Protein AF-0000000068959470 (afdb_homodimer)

Secondary structure (DSSP, 8-state):
-HHHHHHHHHHH-SHHHHHHHHHHHHHTSTTTTSS-----SS---HHHHHHHHHHHHHHHHHHHHHHHHHHHHHHHHHHHHHHHH-GGGHHHHHHHHHHH--/-HHHHHHHHHHH-SHHHHHHHHHHHHHTSTTTTSS-----SS---HHHHHHHHHHHHHHHHHHHHHHHHHHHHHHHHHHHHHHHH-GGGHHHHHHHHHHH--

Nearest PDB structures (foldseek):
  6v40-assembly1_A  TM=9.731E-01  e=4.860E-08  Salmonella enterica subsp. enterica serovar Typhi
  6v3z-assembly1_B-2  TM=9.651E-01  e=1.808E-07  Salmonella enterica subsp. enterica serovar Enteritidis
  6v40-assembly1_A  TM=9.736E-01  e=4.361E-08  Salmonella enterica subsp. enterica serovar Typhi
  6v3z-assembly1_B-2  TM=9.655E-01  e=1.633E-07  Salmonella enterica subsp. enterica serovar Enteritidis

Solvent-accessible surface area (backbone atoms only — not comparable to full-atom values): 10912 Å² total; per-residue (Å²): 96,68,64,61,43,52,56,43,22,73,75,75,37,55,44,62,48,35,27,47,50,37,50,51,51,41,43,64,18,61,79,45,73,74,40,70,72,63,83,71,75,27,67,83,44,71,66,53,51,49,44,51,50,51,48,38,69,72,45,35,71,65,38,47,54,34,49,44,49,51,49,40,13,47,50,46,43,49,45,50,55,50,23,75,76,34,61,88,40,20,65,56,45,55,57,45,45,58,73,65,52,78,98,68,64,59,42,52,56,43,21,74,75,74,37,55,45,61,47,34,26,47,50,37,51,52,52,42,42,65,18,59,78,43,72,73,40,70,70,61,83,71,76,27,66,85,43,72,66,51,50,48,44,50,50,49,48,39,70,72,47,35,70,64,38,46,53,35,49,45,49,49,50,42,13,48,50,48,44,49,45,50,55,49,21,74,75,34,60,86,40,20,68,55,45,52,57,46,46,58,73,64,52,81

Structure (mmCIF, N/CA/C/O backbone):
data_AF-0000000068959470-model_v1
#
loop_
_entity.id
_entity.type
_entity.pdbx_description
1 polymer 'Peptidoglycan binding domain-containing protein'
#
loop_
_atom_site.group_PDB
_atom_site.id
_atom_site.type_symbol
_atom_site.label_atom_id
_atom_site.label_alt_id
_atom_site.label_comp_id
_atom_site.label_asym_id
_atom_site.label_entity_id
_atom_site.label_seq_id
_atom_site.pdbx_PDB_ins_code
_atom_site.Cartn_x
_atom_site.Cartn_y
_atom_site.Cartn_z
_atom_site.occupancy
_atom_site.B_iso_or_equiv
_atom_site.auth_seq_id
_atom_site.auth_comp_id
_atom_site.auth_asym_id
_atom_site.auth_atom_id
_atom_site.pdbx_PDB_model_num
ATOM 1 N N . VAL A 1 1 ? -6.496 -15.57 2.131 1 97.69 1 VAL A N 1
ATOM 2 C CA . VAL A 1 1 ? -6.48 -14.82 0.879 1 97.69 1 VAL A CA 1
ATOM 3 C C . VAL A 1 1 ? -7.906 -14.641 0.365 1 97.69 1 VAL A C 1
ATOM 5 O O . VAL A 1 1 ? -8.305 -13.531 -0.007 1 97.69 1 VAL A O 1
ATOM 8 N N . SER A 1 2 ? -8.695 -15.734 0.464 1 96.62 2 SER A N 1
ATOM 9 C CA . SER A 1 2 ? -10.062 -15.664 -0.042 1 96.62 2 SER A CA 1
ATOM 10 C C . SER A 1 2 ? -10.883 -14.641 0.733 1 96.62 2 SER A C 1
ATOM 12 O O . SER A 1 2 ? -11.648 -13.875 0.142 1 96.62 2 SER A O 1
ATOM 14 N N . PHE A 1 3 ? -10.734 -14.625 1.997 1 96.31 3 PHE A N 1
ATOM 15 C CA . PHE A 1 3 ? -11.461 -13.672 2.826 1 96.31 3 PHE A CA 1
ATOM 16 C C . PHE A 1 3 ? -11.078 -12.242 2.471 1 96.31 3 PHE A C 1
ATOM 18 O O . PHE A 1 3 ? -11.945 -11.383 2.316 1 96.31 3 PHE A O 1
ATOM 25 N N . GLU A 1 4 ? -9.781 -11.984 2.35 1 97.06 4 GLU A N 1
ATOM 26 C CA . GLU A 1 4 ? -9.289 -10.664 1.984 1 97.06 4 GLU A CA 1
ATOM 27 C C . GLU A 1 4 ? -9.859 -10.211 0.645 1 97.06 4 GLU A C 1
ATOM 29 O O . GLU A 1 4 ? -10.328 -9.078 0.515 1 97.06 4 GLU A O 1
ATOM 34 N N . LEU A 1 5 ? -9.883 -11.086 -0.318 1 98.12 5 LEU A N 1
ATOM 35 C CA . LEU A 1 5 ? -10.375 -10.758 -1.653 1 98.12 5 LEU A CA 1
ATOM 36 C C . LEU A 1 5 ? -11.883 -10.516 -1.638 1 98.12 5 LEU A C 1
ATOM 38 O O . LEU A 1 5 ? -12.367 -9.594 -2.293 1 98.12 5 LEU A O 1
ATOM 42 N N . CYS A 1 6 ? -12.641 -11.32 -0.917 1 97.88 6 CYS A N 1
ATOM 43 C CA . CYS A 1 6 ? -14.086 -11.164 -0.817 1 97.88 6 CYS A CA 1
ATOM 44 C C . CYS A 1 6 ? -14.445 -9.852 -0.132 1 97.88 6 CYS A C 1
ATOM 46 O O . CYS A 1 6 ? -15.328 -9.125 -0.596 1 97.88 6 CYS A O 1
ATOM 48 N N . ASP A 1 7 ? -13.766 -9.562 0.971 1 96.81 7 ASP A N 1
ATOM 49 C CA . ASP A 1 7 ? -14 -8.312 1.686 1 96.81 7 ASP A CA 1
ATOM 50 C C . ASP A 1 7 ? -13.727 -7.109 0.788 1 96.81 7 ASP A C 1
ATOM 52 O O . ASP A 1 7 ? -14.523 -6.172 0.74 1 96.81 7 ASP A O 1
ATOM 56 N N . ALA A 1 8 ? -12.609 -7.121 0.072 1 97.44 8 ALA A N 1
ATOM 57 C CA . ALA A 1 8 ? -12.258 -6.027 -0.833 1 97.44 8 ALA A CA 1
ATOM 58 C C . ALA A 1 8 ? -13.266 -5.91 -1.97 1 97.44 8 ALA A C 1
ATOM 60 O O . ALA A 1 8 ? -13.656 -4.805 -2.355 1 97.44 8 ALA A O 1
ATOM 61 N N . ALA A 1 9 ? -13.711 -7.047 -2.504 1 97.88 9 ALA A N 1
ATOM 62 C CA . ALA A 1 9 ? -14.664 -7.055 -3.611 1 97.88 9 ALA A CA 1
ATOM 63 C C . ALA A 1 9 ? -15.992 -6.438 -3.193 1 97.88 9 ALA A C 1
ATOM 65 O O . ALA A 1 9 ? -16.641 -5.75 -3.984 1 97.88 9 ALA A O 1
ATOM 66 N N . VAL A 1 10 ? -16.422 -6.629 -1.988 1 96.56 10 VAL A N 1
ATOM 67 C CA . VAL A 1 10 ? -17.672 -6.094 -1.457 1 96.56 10 VAL A CA 1
ATOM 68 C C . VAL A 1 10 ? -17.578 -4.57 -1.362 1 96.56 10 VAL A C 1
ATOM 70 O O . VAL A 1 10 ? -18.547 -3.867 -1.663 1 96.56 10 VAL A O 1
ATOM 73 N N . ASN A 1 11 ? -16.422 -4.062 -1.032 1 91.62 11 ASN A N 1
ATOM 74 C CA . ASN A 1 11 ? -16.266 -2.635 -0.777 1 91.62 11 ASN A CA 1
ATOM 75 C C . ASN A 1 11 ? -15.906 -1.872 -2.049 1 91.62 11 ASN A C 1
ATOM 77 O O . ASN A 1 11 ? -16.312 -0.724 -2.227 1 91.62 11 ASN A O 1
ATOM 81 N N . ILE A 1 12 ? -15.203 -2.473 -2.963 1 95.5 12 ILE A N 1
ATOM 82 C CA . ILE A 1 12 ? -14.672 -1.669 -4.059 1 95.5 12 ILE A CA 1
ATOM 83 C C . ILE A 1 12 ? -15 -2.332 -5.395 1 95.5 12 ILE A C 1
ATOM 85 O O . ILE A 1 12 ? -14.805 -1.738 -6.457 1 95.5 12 ILE A 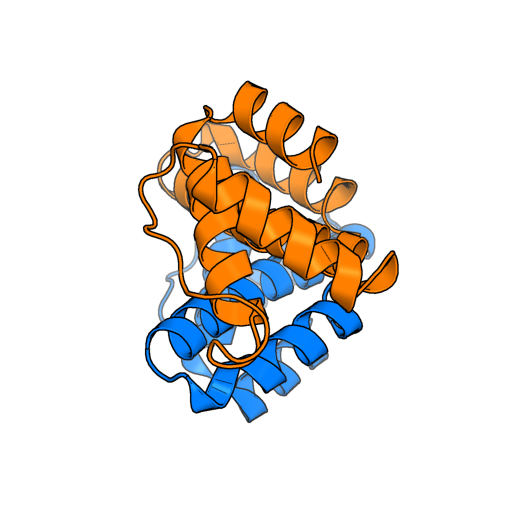O 1
ATOM 89 N N . GLY A 1 13 ? -15.57 -3.574 -5.441 1 97.5 13 GLY A N 1
ATOM 90 C CA . GLY A 1 13 ? -15.781 -4.352 -6.652 1 97.5 13 GLY A CA 1
ATOM 91 C C . GLY A 1 13 ? -14.711 -5.406 -6.875 1 97.5 13 GLY A C 1
ATOM 92 O O . GLY A 1 13 ? -13.617 -5.32 -6.305 1 97.5 13 GLY A O 1
ATOM 93 N N . ALA A 1 14 ? -14.953 -6.359 -7.723 1 98 14 ALA A N 1
ATOM 94 C CA . ALA A 1 14 ? -14.125 -7.562 -7.836 1 98 14 ALA A CA 1
ATOM 95 C C . ALA A 1 14 ? -12.883 -7.297 -8.688 1 98 14 ALA A C 1
ATOM 97 O O . ALA A 1 14 ? -11.859 -7.953 -8.508 1 98 14 ALA A O 1
ATOM 98 N N . TYR A 1 15 ? -12.93 -6.301 -9.562 1 98.69 15 TYR A N 1
ATOM 99 C CA . TYR A 1 15 ? -11.875 -6.145 -10.562 1 98.69 15 TYR A CA 1
ATOM 100 C C . TYR A 1 15 ? -10.547 -5.812 -9.898 1 98.69 15 TYR A C 1
ATOM 102 O O . TYR A 1 15 ? -9.562 -6.531 -10.078 1 98.69 15 TYR A O 1
ATOM 110 N N . HIS A 1 16 ? -10.523 -4.805 -9.07 1 98.62 16 HIS A N 1
ATOM 111 C CA . HIS A 1 16 ? -9.266 -4.312 -8.531 1 98.62 16 HIS A CA 1
ATOM 112 C C . HIS A 1 16 ? -8.602 -5.352 -7.641 1 98.62 16 HIS A C 1
ATOM 114 O O . HIS A 1 16 ? -7.441 -5.719 -7.859 1 98.62 16 HIS A O 1
ATOM 120 N N . PRO A 1 17 ? -9.32 -5.945 -6.629 1 98.75 17 PRO A N 1
ATOM 121 C CA . PRO A 1 17 ? -8.672 -6.957 -5.797 1 98.75 17 PRO A CA 1
ATOM 122 C C . PRO A 1 17 ? -8.156 -8.148 -6.605 1 98.75 17 PRO A C 1
ATOM 124 O O . PRO A 1 17 ? -7.098 -8.703 -6.297 1 98.75 17 PRO A O 1
ATOM 127 N N . SER A 1 18 ? -8.852 -8.5 -7.641 1 98.88 18 SER A N 1
ATOM 128 C CA . SER A 1 18 ? -8.414 -9.594 -8.5 1 98.88 18 SER A CA 1
ATOM 129 C C . SER A 1 18 ? -7.145 -9.227 -9.258 1 98.88 18 SER A C 1
ATOM 131 O O . SER A 1 18 ? -6.219 -10.031 -9.367 1 98.88 18 SER A O 1
ATOM 133 N N . ALA A 1 19 ? -7.145 -8.039 -9.766 1 98.88 19 ALA A N 1
ATOM 134 C CA . ALA A 1 19 ? -5.965 -7.57 -10.484 1 98.88 19 ALA A CA 1
ATOM 135 C C . ALA A 1 19 ? -4.762 -7.453 -9.555 1 98.88 19 ALA A C 1
ATOM 137 O O . ALA A 1 19 ? -3.641 -7.805 -9.93 1 98.88 19 ALA A O 1
ATOM 138 N N . TRP A 1 20 ? -4.988 -6.965 -8.312 1 98.88 20 TRP A N 1
ATOM 139 C CA . TRP A 1 20 ? -3.896 -6.887 -7.344 1 98.88 20 TRP A CA 1
ATOM 140 C C . TRP A 1 20 ? -3.316 -8.266 -7.062 1 98.88 20 TRP A C 1
ATOM 142 O O . TRP A 1 20 ? -2.096 -8.445 -7.031 1 98.88 20 TRP A O 1
ATOM 152 N N . LEU A 1 21 ? -4.246 -9.227 -6.855 1 98.88 21 LEU A N 1
ATOM 153 C CA . LEU A 1 21 ? -3.785 -10.586 -6.625 1 98.88 21 LEU A CA 1
ATOM 154 C C . LEU A 1 21 ? -2.877 -11.055 -7.758 1 98.88 21 LEU A C 1
ATOM 156 O O . LEU A 1 21 ? -1.785 -11.57 -7.508 1 98.88 21 LEU A O 1
ATOM 160 N N . GLN A 1 22 ? -3.295 -10.852 -8.938 1 98.94 22 GLN A N 1
ATOM 161 C CA . GLN A 1 22 ? -2.547 -11.297 -10.109 1 98.94 22 GLN A CA 1
ATOM 162 C C . GLN A 1 22 ? -1.186 -10.617 -10.188 1 98.94 22 GLN A C 1
ATOM 164 O O . GLN A 1 22 ? -0.175 -11.266 -10.469 1 98.94 22 GLN A O 1
ATOM 169 N N . ARG A 1 23 ? -1.153 -9.344 -9.93 1 98.88 23 ARG A N 1
ATOM 170 C CA . ARG A 1 23 ? 0.101 -8.594 -9.953 1 98.88 23 ARG A CA 1
ATOM 171 C C . ARG A 1 23 ? 1.069 -9.125 -8.898 1 98.88 23 ARG A C 1
ATOM 173 O O . ARG A 1 23 ? 2.24 -9.375 -9.195 1 98.88 23 ARG A O 1
ATOM 180 N N . TRP A 1 24 ? 0.592 -9.305 -7.711 1 98.69 24 TRP A N 1
ATOM 181 C CA . TRP A 1 24 ? 1.46 -9.734 -6.621 1 98.69 24 TRP A CA 1
ATOM 182 C C . TRP A 1 24 ? 1.933 -11.172 -6.832 1 98.69 24 TRP A C 1
ATOM 184 O O . TRP A 1 24 ? 3.084 -11.5 -6.539 1 98.69 24 TRP A O 1
ATOM 194 N N . LEU A 1 25 ? 1.009 -12.055 -7.34 1 98.75 25 LEU A N 1
ATOM 195 C CA . LEU A 1 25 ? 1.448 -13.406 -7.656 1 98.75 25 LEU A CA 1
ATOM 196 C C . LEU A 1 25 ? 2.584 -13.383 -8.68 1 98.75 25 LEU A C 1
ATOM 198 O O . LEU A 1 25 ? 3.545 -14.148 -8.555 1 98.75 25 LEU A O 1
ATOM 202 N N . ASN A 1 26 ? 2.486 -12.531 -9.656 1 98.44 26 ASN A N 1
ATOM 203 C CA . ASN A 1 26 ? 3.525 -12.445 -10.68 1 98.44 26 ASN A CA 1
ATOM 204 C C . ASN A 1 26 ? 4.863 -12.023 -10.086 1 98.44 26 ASN A C 1
ATOM 206 O O . ASN A 1 26 ? 5.91 -12.562 -10.445 1 98.44 26 ASN A O 1
ATOM 210 N N . VAL A 1 27 ? 4.879 -11.094 -9.164 1 97.88 27 VAL A N 1
ATOM 211 C CA . VAL A 1 27 ? 6.133 -10.57 -8.641 1 97.88 27 VAL A CA 1
ATOM 212 C C . VAL A 1 27 ? 6.676 -11.5 -7.555 1 97.88 27 VAL A C 1
ATOM 214 O O . VAL A 1 27 ? 7.855 -11.43 -7.207 1 97.88 27 VAL A O 1
ATOM 217 N N . PHE A 1 28 ? 5.852 -12.375 -7.047 1 97.69 28 PHE A N 1
ATOM 218 C CA . PHE A 1 28 ? 6.285 -13.273 -5.98 1 97.69 28 PHE A CA 1
ATOM 219 C C . PHE A 1 28 ? 6.684 -14.633 -6.547 1 97.69 28 PHE A C 1
ATOM 221 O O . PHE A 1 28 ? 6.965 -15.562 -5.789 1 97.69 28 PHE A O 1
ATOM 228 N N . ASN A 1 29 ? 6.723 -14.836 -7.871 1 97.25 29 ASN A N 1
ATOM 229 C CA . ASN A 1 29 ? 6.906 -16.156 -8.445 1 97.25 29 ASN A CA 1
ATOM 230 C C . ASN A 1 29 ? 8.383 -16.469 -8.672 1 97.25 29 ASN A C 1
ATOM 232 O O . ASN A 1 29 ? 8.719 -17.391 -9.422 1 97.25 29 ASN A O 1
ATOM 236 N N . HIS A 1 30 ? 9.266 -15.656 -8.078 1 94.12 30 HIS A N 1
ATOM 237 C CA . HIS A 1 30 ? 10.711 -15.859 -8.172 1 94.12 30 HIS A CA 1
ATOM 238 C C . HIS A 1 30 ? 11.172 -15.852 -9.625 1 94.12 30 HIS A C 1
ATOM 240 O O . HIS A 1 30 ? 11.812 -16.797 -10.078 1 94.12 30 HIS A O 1
ATOM 246 N N . GLU A 1 31 ? 10.898 -14.75 -10.281 1 93.06 31 GLU A N 1
ATOM 247 C CA . GLU A 1 31 ? 11.289 -14.516 -11.664 1 93.06 31 GLU A CA 1
ATOM 248 C C . GLU A 1 31 ? 10.789 -15.633 -12.578 1 93.06 31 GLU A C 1
ATOM 250 O O . GLU A 1 31 ? 11.5 -16.062 -13.484 1 93.06 31 GLU A O 1
ATOM 255 N N . GLY A 1 32 ? 9.594 -16.156 -12.242 1 94.06 32 GLY A N 1
ATOM 256 C CA . GLY A 1 32 ? 8.953 -17.156 -13.07 1 94.06 32 GLY A CA 1
ATOM 257 C C . GLY A 1 32 ? 9.453 -18.562 -12.789 1 94.06 32 GLY A C 1
ATOM 258 O O . GLY A 1 32 ? 9.008 -19.531 -13.422 1 94.06 32 GLY A O 1
ATOM 259 N N . LYS A 1 33 ? 10.336 -18.734 -11.805 1 94.88 33 LYS A N 1
ATOM 260 C CA . LYS A 1 33 ? 10.945 -20.031 -11.508 1 94.88 33 LYS A CA 1
ATOM 261 C C . LYS A 1 33 ? 9.969 -20.938 -10.766 1 94.88 33 LYS A C 1
ATOM 263 O O . LYS A 1 33 ? 10.086 -22.172 -10.812 1 94.88 33 LYS A O 1
ATOM 268 N N . ARG A 1 34 ? 9.008 -20.406 -10.102 1 96.81 34 ARG A N 1
ATOM 269 C CA . ARG A 1 34 ? 8.102 -21.203 -9.273 1 96.81 34 ARG A CA 1
ATOM 270 C C . ARG A 1 34 ? 6.805 -21.5 -10.016 1 96.81 34 ARG A C 1
ATOM 272 O O . ARG A 1 34 ? 6.293 -22.625 -9.953 1 96.81 34 ARG A O 1
ATOM 279 N N . TYR A 1 35 ? 6.27 -20.594 -10.703 1 97.81 35 TYR A N 1
ATOM 280 C CA . TYR A 1 35 ? 5.121 -20.672 -11.602 1 97.81 35 TYR A CA 1
ATOM 281 C C . TYR A 1 35 ? 5.141 -19.531 -12.609 1 97.81 35 TYR A C 1
ATOM 283 O O . TYR A 1 35 ? 5.789 -18.5 -12.391 1 97.81 35 TYR A O 1
ATOM 291 N N . PRO A 1 36 ? 4.531 -19.703 -13.797 1 97.44 36 PRO A N 1
ATOM 292 C CA . PRO A 1 36 ? 4.582 -18.672 -14.828 1 97.44 36 PRO A CA 1
ATOM 293 C C . PRO A 1 36 ? 3.764 -17.438 -14.461 1 97.44 36 PRO A C 1
ATOM 295 O O . PRO A 1 36 ? 2.836 -17.516 -13.656 1 97.44 36 PRO A O 1
ATOM 298 N N . ASP A 1 37 ? 4.184 -16.281 -15.102 1 97.69 37 ASP A N 1
ATOM 299 C CA . ASP A 1 37 ? 3.334 -15.094 -15.023 1 97.69 37 ASP A CA 1
ATOM 300 C C . ASP A 1 37 ? 1.93 -15.391 -15.547 1 97.69 37 ASP A C 1
ATOM 302 O O . ASP A 1 37 ? 1.757 -16.203 -16.453 1 97.69 37 ASP A O 1
ATOM 306 N N . ILE A 1 38 ? 1.021 -14.719 -14.945 1 98.44 38 ILE A N 1
ATOM 307 C CA . ILE A 1 38 ? -0.349 -14.773 -15.445 1 98.44 38 ILE A CA 1
ATOM 308 C C . ILE A 1 38 ? -0.781 -13.391 -15.93 1 98.44 38 ILE A C 1
ATOM 310 O O . ILE A 1 38 ? -0.201 -12.383 -15.531 1 98.44 38 ILE A O 1
ATOM 314 N N . HIS A 1 39 ? -1.753 -13.383 -16.906 1 98.31 39 HIS A N 1
ATOM 315 C CA . HIS A 1 39 ? -2.303 -12.125 -17.391 1 98.31 39 HIS A CA 1
ATOM 316 C C . HIS A 1 39 ? -3.043 -11.375 -16.297 1 98.31 39 HIS A C 1
ATOM 318 O O . HIS A 1 39 ? -3.805 -11.984 -15.531 1 98.31 39 HIS A O 1
ATOM 324 N N . VAL A 1 40 ? -2.762 -10.109 -16.188 1 98.75 40 VAL A N 1
ATOM 325 C CA . VAL A 1 40 ? -3.461 -9.273 -15.219 1 98.75 40 VAL A CA 1
ATOM 326 C C . VAL A 1 40 ? -4.711 -8.672 -15.859 1 98.75 40 VAL A C 1
ATOM 328 O O . VAL A 1 40 ? -4.664 -7.57 -16.406 1 98.75 40 VAL A O 1
ATOM 331 N N . ASP A 1 41 ? -5.82 -9.398 -15.727 1 98.69 41 ASP A N 1
ATOM 332 C CA . ASP A 1 41 ? -7.043 -8.945 -16.375 1 98.69 41 ASP A CA 1
ATOM 333 C C . ASP A 1 41 ? -8.156 -8.711 -15.359 1 98.69 41 ASP A C 1
ATOM 335 O O . ASP A 1 41 ? -9.273 -8.344 -15.727 1 98.69 41 ASP A O 1
ATOM 339 N N . GLY A 1 42 ? -7.852 -8.977 -14.086 1 98.69 42 GLY A N 1
ATOM 340 C CA . GLY A 1 42 ? -8.805 -8.719 -13.023 1 98.69 42 GLY A CA 1
ATOM 341 C C . GLY A 1 42 ? -9.898 -9.766 -12.93 1 98.69 42 GLY A C 1
ATOM 342 O O . GLY A 1 42 ? -10.922 -9.547 -12.273 1 98.69 42 GLY A O 1
ATOM 343 N N . ASN A 1 43 ? -9.703 -10.859 -13.625 1 98.19 43 ASN A N 1
ATOM 344 C CA . ASN A 1 43 ? -10.617 -12 -13.555 1 98.19 43 ASN A CA 1
ATOM 345 C C . ASN A 1 43 ? -9.93 -13.227 -12.969 1 98.19 43 ASN A C 1
ATOM 347 O O . ASN A 1 43 ? -8.969 -13.742 -13.547 1 98.19 43 ASN A O 1
ATOM 351 N N . ILE A 1 44 ? -10.445 -13.742 -11.828 1 98.19 44 ILE A N 1
ATOM 352 C CA . ILE A 1 44 ? -9.844 -14.922 -11.211 1 98.19 44 ILE A CA 1
ATOM 353 C C . ILE A 1 44 ? -10.352 -16.188 -11.914 1 98.19 44 ILE A C 1
ATOM 355 O O . ILE A 1 44 ? -11.438 -16.672 -11.609 1 98.19 44 ILE A O 1
ATOM 359 N N . GLY A 1 45 ? -9.555 -16.609 -12.812 1 98.31 45 GLY A N 1
ATOM 360 C CA . GLY A 1 45 ? -9.836 -17.859 -13.508 1 98.31 45 GLY A CA 1
ATOM 361 C C . GLY A 1 45 ? -8.883 -18.984 -13.141 1 98.31 45 GLY A C 1
ATOM 362 O O . GLY A 1 45 ? -8.172 -18.891 -12.141 1 98.31 45 GLY A O 1
ATOM 363 N N . PRO A 1 46 ? -8.883 -20.078 -13.883 1 98.5 46 PRO A N 1
ATOM 364 C CA . PRO A 1 46 ? -8.078 -21.25 -13.555 1 98.5 46 PRO A CA 1
ATOM 365 C C . PRO A 1 46 ? -6.586 -20.938 -13.461 1 98.5 46 PRO A C 1
ATOM 367 O O . PRO A 1 46 ? -5.887 -21.516 -12.625 1 98.5 46 PRO A O 1
ATOM 370 N N . ARG A 1 47 ? -6.102 -20.031 -14.328 1 98.69 47 ARG A N 1
ATOM 371 C CA . ARG A 1 47 ? -4.676 -19.703 -14.312 1 98.69 47 ARG A CA 1
ATOM 372 C C . ARG A 1 47 ? -4.301 -18.938 -13.047 1 98.69 47 ARG A C 1
ATOM 374 O O . ARG A 1 47 ? -3.242 -19.172 -12.461 1 98.69 47 ARG A O 1
ATOM 381 N N . THR A 1 48 ? -5.152 -18.031 -12.688 1 98.81 48 THR A N 1
ATOM 382 C CA . THR A 1 48 ? -4.918 -17.297 -11.445 1 98.81 48 THR A CA 1
ATOM 383 C C . THR A 1 48 ? -4.941 -18.25 -10.25 1 98.81 48 THR A C 1
ATOM 385 O O . THR A 1 48 ? -4.062 -18.188 -9.383 1 98.81 48 THR A O 1
ATOM 388 N N . LEU A 1 49 ? -5.938 -19.141 -10.234 1 98.69 49 LEU A N 1
ATOM 389 C CA . LEU A 1 49 ? -6.059 -20.094 -9.133 1 98.69 49 LEU A CA 1
ATOM 390 C C . LEU A 1 49 ? -4.859 -21.031 -9.094 1 98.69 49 LEU A C 1
ATOM 392 O O . LEU A 1 49 ? -4.375 -21.375 -8.008 1 98.69 49 LEU A O 1
ATOM 396 N N . ALA A 1 50 ? -4.395 -21.453 -10.211 1 98.81 50 ALA A N 1
ATOM 397 C CA . ALA A 1 50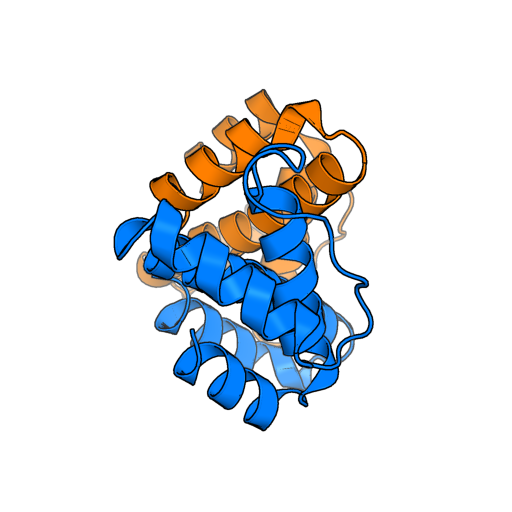 ? -3.217 -22.312 -10.273 1 98.81 50 ALA A CA 1
ATOM 398 C C . ALA A 1 50 ? -1.986 -21.594 -9.727 1 98.81 50 ALA A C 1
ATOM 400 O O . ALA A 1 50 ? -1.204 -22.172 -8.977 1 98.81 50 ALA A O 1
ATOM 401 N N . ALA A 1 51 ? -1.787 -20.344 -10.156 1 98.88 51 ALA A N 1
ATOM 402 C CA . ALA A 1 51 ? -0.672 -19.547 -9.648 1 98.88 51 ALA A CA 1
ATOM 403 C C . ALA A 1 51 ? -0.74 -19.422 -8.125 1 98.88 51 ALA A C 1
ATOM 405 O O . ALA A 1 51 ? 0.272 -19.578 -7.438 1 98.88 51 ALA A O 1
ATOM 406 N N . LEU A 1 52 ? -1.931 -19.156 -7.605 1 98.88 52 LEU A N 1
ATOM 407 C CA . LEU A 1 52 ? -2.121 -19.031 -6.164 1 98.88 52 LEU A CA 1
ATOM 408 C C . LEU A 1 52 ? -1.798 -20.344 -5.461 1 98.88 52 LEU A C 1
ATOM 410 O O . LEU A 1 52 ? -1.14 -20.344 -4.418 1 98.88 52 LEU A O 1
ATOM 414 N N . GLU A 1 53 ? -2.281 -21.406 -6.043 1 98.81 53 GLU A N 1
ATOM 415 C CA . GLU A 1 53 ? -2.02 -22.719 -5.465 1 98.81 53 GLU A CA 1
ATOM 416 C C . GLU A 1 53 ? -0.522 -23.016 -5.414 1 98.81 53 GLU A C 1
ATOM 418 O O . GLU A 1 53 ? -0.013 -23.5 -4.402 1 98.81 53 GLU A O 1
ATOM 423 N N . HIS A 1 54 ? 0.184 -22.75 -6.504 1 98.81 54 HIS A N 1
ATOM 424 C CA . HIS A 1 54 ? 1.626 -22.969 -6.539 1 98.81 54 HIS A CA 1
ATOM 425 C C . HIS A 1 54 ? 2.34 -22.094 -5.512 1 98.81 54 HIS A C 1
ATOM 427 O O . HIS A 1 54 ? 3.242 -22.562 -4.816 1 98.81 54 HIS A O 1
ATOM 433 N N . TYR A 1 55 ? 1.932 -20.875 -5.453 1 98.81 55 TYR A N 1
ATOM 434 C CA . TYR A 1 55 ? 2.504 -19.922 -4.496 1 98.81 55 TYR A CA 1
ATOM 435 C C . TYR A 1 55 ? 2.35 -20.438 -3.068 1 98.81 55 TYR A C 1
ATOM 437 O O . TYR A 1 55 ? 3.318 -20.469 -2.307 1 98.81 55 TYR A O 1
ATOM 445 N N . LEU A 1 56 ? 1.125 -20.844 -2.715 1 98.69 56 LEU A N 1
ATOM 446 C CA . LEU A 1 56 ? 0.83 -21.281 -1.353 1 98.69 56 LEU A CA 1
ATOM 447 C C . LEU A 1 56 ? 1.534 -22.594 -1.035 1 98.69 56 LEU A C 1
ATOM 449 O O . LEU A 1 56 ? 1.973 -22.812 0.097 1 98.69 56 LEU A O 1
ATOM 453 N N . ALA A 1 57 ? 1.612 -23.438 -2.049 1 98.62 57 ALA A N 1
ATOM 454 C CA . ALA A 1 57 ? 2.32 -24.703 -1.854 1 98.62 57 ALA A CA 1
ATOM 455 C C . ALA A 1 57 ? 3.799 -24.469 -1.564 1 98.62 57 ALA A C 1
ATOM 457 O O . ALA A 1 57 ? 4.398 -25.172 -0.75 1 98.62 57 ALA A O 1
ATOM 458 N N . TRP A 1 58 ? 4.348 -23.531 -2.215 1 98.06 58 TRP A N 1
ATOM 459 C CA . TRP A 1 58 ? 5.77 -23.219 -2.105 1 98.06 58 TRP A CA 1
ATOM 460 C C . TRP A 1 58 ? 6.066 -22.453 -0.823 1 98.06 58 TRP A C 1
ATOM 462 O O . TRP A 1 58 ? 6.992 -22.797 -0.085 1 98.06 58 TRP A O 1
ATOM 472 N N . ARG A 1 59 ? 5.27 -21.438 -0.507 1 97.44 59 ARG A N 1
ATOM 473 C CA . ARG A 1 59 ? 5.605 -20.469 0.542 1 97.44 59 ARG A CA 1
ATOM 474 C C . ARG A 1 59 ? 4.863 -20.797 1.835 1 97.44 59 ARG A C 1
ATOM 476 O O . ARG A 1 59 ? 5.203 -20.281 2.898 1 97.44 59 ARG A O 1
ATOM 483 N N . GLY A 1 60 ? 3.848 -21.547 1.782 1 98 60 GLY A N 1
ATOM 484 C CA . GLY A 1 60 ? 3.135 -21.984 2.969 1 98 60 GLY A CA 1
ATOM 485 C C . GLY A 1 60 ? 2.398 -20.859 3.68 1 98 60 GLY A C 1
ATOM 486 O O . GLY A 1 60 ? 1.931 -19.922 3.041 1 98 60 GLY A O 1
ATOM 487 N N . GLN A 1 61 ? 2.264 -21.047 4.957 1 97.94 61 GLN A N 1
ATOM 488 C CA . GLN A 1 61 ? 1.505 -20.125 5.789 1 97.94 61 GLN A CA 1
ATOM 489 C C . GLN A 1 61 ? 2.152 -18.75 5.797 1 97.94 61 GLN A C 1
ATOM 491 O O . GLN A 1 61 ? 1.455 -17.719 5.793 1 97.94 61 GLN A O 1
ATOM 496 N N . GLU A 1 62 ? 3.451 -18.75 5.875 1 97.19 62 GLU A N 1
ATOM 497 C CA . GLU A 1 62 ? 4.16 -17.484 5.82 1 97.19 62 GLU A CA 1
ATOM 498 C C . GLU A 1 62 ? 3.852 -16.734 4.527 1 97.19 62 GLU A C 1
ATOM 500 O O . GLU A 1 62 ? 3.588 -15.523 4.551 1 97.19 62 GLU A O 1
ATOM 505 N N . GLY A 1 63 ? 3.809 -17.453 3.404 1 97.5 63 GLY A N 1
ATOM 506 C CA . GLY A 1 63 ? 3.494 -16.844 2.121 1 97.5 63 GLY A CA 1
ATOM 507 C C . GLY A 1 63 ? 2.08 -16.297 2.049 1 97.5 63 GLY A C 1
ATOM 508 O O . GLY A 1 63 ? 1.842 -15.25 1.438 1 97.5 63 GLY A O 1
ATOM 509 N N . GLU A 1 64 ? 1.187 -17.078 2.641 1 98.44 64 GLU A N 1
ATOM 510 C CA . GLU A 1 64 ? -0.196 -16.609 2.66 1 98.44 64 GLU A CA 1
ATOM 511 C C . GLU A 1 64 ? -0.315 -15.273 3.389 1 98.44 64 GLU A C 1
ATOM 513 O O . GLU A 1 64 ? -0.954 -14.344 2.891 1 98.44 64 GLU A O 1
ATOM 518 N N . ALA A 1 65 ? 0.346 -15.141 4.547 1 97.19 65 ALA A N 1
ATOM 519 C CA . ALA A 1 65 ? 0.311 -13.898 5.324 1 97.19 65 ALA A CA 1
ATOM 520 C C . ALA A 1 65 ? 0.948 -12.75 4.547 1 97.19 65 ALA A C 1
ATOM 522 O O . ALA A 1 65 ? 0.424 -11.633 4.543 1 97.19 65 ALA A O 1
ATOM 523 N N . VAL A 1 66 ? 2.049 -13.062 3.861 1 97.56 66 VAL A N 1
ATOM 524 C CA . VAL A 1 66 ? 2.756 -12.047 3.088 1 97.56 66 VAL A CA 1
ATOM 525 C C . VAL A 1 66 ? 1.874 -11.57 1.937 1 97.56 66 VAL A C 1
ATOM 527 O O . VAL A 1 66 ? 1.809 -10.367 1.655 1 97.56 66 VAL A O 1
ATOM 530 N N . LEU A 1 67 ? 1.206 -12.484 1.33 1 98.38 67 LEU A N 1
ATOM 531 C CA . LEU A 1 67 ? 0.325 -12.117 0.225 1 98.38 67 LEU A CA 1
ATOM 532 C C . LEU A 1 67 ? -0.827 -11.25 0.711 1 98.38 67 LEU A C 1
ATOM 534 O O . LEU A 1 67 ? -1.192 -10.273 0.052 1 98.38 67 LEU A O 1
ATOM 538 N N . VAL A 1 68 ? -1.371 -11.539 1.821 1 98.06 68 VAL A N 1
ATOM 539 C CA . VAL A 1 68 ? -2.469 -10.742 2.367 1 98.06 68 VAL A CA 1
ATOM 540 C C . VAL A 1 68 ? -1.973 -9.344 2.713 1 98.06 68 VAL A C 1
ATOM 542 O O . VAL A 1 68 ? -2.645 -8.352 2.422 1 98.06 68 VAL A O 1
ATOM 545 N N . LYS A 1 69 ? -0.768 -9.219 3.268 1 97.69 69 LYS A N 1
ATOM 546 C CA . LYS A 1 69 ? -0.167 -7.918 3.531 1 97.69 69 LYS A CA 1
ATOM 547 C C . LYS A 1 69 ? 0.017 -7.125 2.24 1 97.69 69 LYS A C 1
ATOM 549 O O . LYS A 1 69 ? -0.262 -5.926 2.197 1 97.69 69 LYS A O 1
ATOM 554 N N . ALA A 1 70 ? 0.426 -7.809 1.24 1 98.31 70 ALA A N 1
ATOM 555 C CA . ALA A 1 70 ? 0.652 -7.184 -0.059 1 98.31 70 ALA A CA 1
ATOM 556 C C . ALA A 1 70 ? -0.657 -6.676 -0.658 1 98.31 70 ALA A C 1
ATOM 558 O O . ALA A 1 70 ? -0.716 -5.559 -1.181 1 98.31 70 ALA A O 1
ATOM 559 N N . LEU A 1 71 ? -1.651 -7.496 -0.575 1 98.38 71 LEU A N 1
ATOM 560 C CA . LEU A 1 71 ? -2.969 -7.09 -1.05 1 98.38 71 LEU A CA 1
ATOM 561 C C . LEU A 1 71 ? -3.479 -5.879 -0.274 1 98.38 71 LEU A C 1
ATOM 563 O O . LEU A 1 71 ? -4.078 -4.973 -0.854 1 98.38 71 LEU A O 1
ATOM 567 N N . ASN A 1 72 ? -3.186 -5.844 1.03 1 97.88 72 ASN A N 1
ATOM 568 C CA . ASN A 1 72 ? -3.584 -4.703 1.848 1 97.88 72 ASN A CA 1
ATOM 569 C C . ASN A 1 72 ? -2.846 -3.432 1.439 1 97.88 72 ASN A C 1
ATOM 571 O O . ASN A 1 72 ? -3.41 -2.338 1.482 1 97.88 72 ASN A O 1
ATOM 575 N N . CYS A 1 73 ? -1.61 -3.58 1.03 1 98.19 73 CYS A N 1
ATOM 576 C CA . CYS A 1 73 ? -0.883 -2.418 0.529 1 98.19 73 CYS A CA 1
ATOM 577 C C . CYS A 1 73 ? -1.554 -1.851 -0.717 1 98.19 73 CYS A C 1
ATOM 579 O O . CYS A 1 73 ? -1.766 -0.641 -0.816 1 98.19 73 CYS A O 1
ATOM 581 N N . SER A 1 74 ? -1.916 -2.711 -1.601 1 98.44 74 SER A N 1
ATOM 582 C CA . SER A 1 74 ? -2.6 -2.271 -2.812 1 98.44 74 SER A CA 1
ATOM 583 C C . SER A 1 74 ? -3.941 -1.624 -2.486 1 98.44 74 SER A C 1
ATOM 585 O O . SER A 1 74 ? -4.293 -0.589 -3.059 1 98.44 74 SER A O 1
ATOM 587 N N . GLN A 1 75 ? -4.629 -2.26 -1.597 1 98.12 75 GLN A N 1
ATOM 588 C CA . GLN A 1 75 ? -5.938 -1.731 -1.226 1 98.12 75 GLN A CA 1
ATOM 589 C C . GLN A 1 75 ? -5.809 -0.387 -0.516 1 98.12 75 GLN A C 1
ATOM 591 O O . GLN A 1 75 ? -6.609 0.521 -0.743 1 98.12 75 GLN A O 1
ATOM 596 N N . GLY A 1 76 ? -4.801 -0.208 0.333 1 97.38 76 GLY A N 1
ATOM 597 C CA . GLY A 1 76 ? -4.535 1.075 0.965 1 97.38 76 GLY A CA 1
ATOM 598 C C . GLY A 1 76 ? -4.258 2.186 -0.032 1 97.38 76 GLY A C 1
ATOM 599 O O . GLY A 1 76 ? -4.828 3.275 0.072 1 97.38 76 GLY A O 1
ATOM 600 N N . THR A 1 77 ? -3.443 1.892 -0.993 1 97.94 77 THR A N 1
ATOM 601 C CA . THR A 1 77 ? -3.127 2.863 -2.033 1 97.94 77 THR A CA 1
ATOM 602 C C . THR A 1 77 ? -4.363 3.18 -2.871 1 97.94 77 THR A C 1
ATOM 604 O O . THR A 1 77 ? -4.562 4.324 -3.285 1 97.94 77 THR A O 1
ATOM 607 N N . TYR A 1 78 ? -5.156 2.17 -3.146 1 97.75 78 TYR A N 1
ATOM 608 C CA . TYR A 1 78 ? -6.418 2.393 -3.844 1 97.75 78 TYR A CA 1
ATOM 609 C C . TYR A 1 78 ? -7.293 3.385 -3.086 1 97.75 78 TYR A C 1
ATOM 611 O O . TYR A 1 78 ? -7.805 4.34 -3.67 1 97.75 78 TYR A O 1
ATOM 619 N N . TYR A 1 79 ? -7.457 3.191 -1.782 1 96.69 79 TYR A N 1
ATOM 620 C CA . TYR A 1 79 ? -8.305 4.07 -0.985 1 96.69 79 TYR A CA 1
ATOM 621 C C . TYR A 1 79 ? -7.695 5.465 -0.876 1 96.69 79 TYR A C 1
ATOM 623 O O . TYR A 1 79 ? -8.422 6.461 -0.825 1 96.69 79 TYR A O 1
ATOM 631 N N . LEU A 1 80 ? -6.379 5.555 -0.848 1 97.69 80 LEU A N 1
ATOM 632 C CA . LEU A 1 80 ? -5.727 6.855 -0.907 1 97.69 80 LEU A CA 1
ATOM 633 C C . LEU A 1 80 ? -6.148 7.621 -2.156 1 97.69 80 LEU A C 1
ATOM 635 O O . LEU A 1 80 ? -6.586 8.773 -2.068 1 97.69 80 LEU A O 1
ATOM 639 N N . ASN A 1 81 ? -6.082 6.941 -3.316 1 97.44 81 ASN A N 1
ATOM 640 C CA . ASN A 1 81 ? -6.441 7.559 -4.59 1 97.44 81 ASN A CA 1
ATOM 641 C C . ASN A 1 81 ? -7.914 7.961 -4.621 1 97.44 81 ASN A C 1
ATOM 643 O O . ASN A 1 81 ? -8.258 9.023 -5.141 1 97.44 81 ASN A O 1
ATOM 647 N N . VAL A 1 82 ? -8.734 7.117 -4.145 1 95.69 82 VAL A N 1
ATOM 648 C CA . VAL A 1 82 ? -10.172 7.387 -4.098 1 95.69 82 VAL A CA 1
ATOM 649 C C . VAL A 1 82 ? -10.438 8.602 -3.209 1 95.69 82 VAL A C 1
ATOM 651 O O . VAL A 1 82 ? -11.211 9.492 -3.578 1 95.69 82 VAL A O 1
ATOM 654 N N . ALA A 1 83 ? -9.852 8.672 -2.014 1 95.44 83 ALA A N 1
ATOM 655 C CA . ALA A 1 83 ? -10.055 9.758 -1.06 1 95.44 83 ALA A CA 1
ATOM 656 C C . ALA A 1 83 ? -9.547 11.086 -1.623 1 95.44 83 ALA A C 1
ATOM 658 O O . ALA A 1 83 ? -10.109 12.141 -1.346 1 95.44 83 ALA A O 1
ATOM 659 N N . GLU A 1 84 ? -8.453 11.039 -2.4 1 96.19 84 GLU A N 1
ATOM 660 C CA . GLU A 1 84 ? -7.902 12.242 -3.006 1 96.19 84 GLU A CA 1
ATOM 661 C C . GLU A 1 84 ? -8.859 12.836 -4.035 1 96.19 84 GLU A C 1
ATOM 663 O O . GLU A 1 84 ? -8.844 14.039 -4.289 1 96.19 84 GLU A O 1
ATOM 668 N N . LYS A 1 85 ? -9.68 11.992 -4.598 1 94 85 LYS A N 1
ATOM 669 C CA . LYS A 1 85 ? -10.633 12.43 -5.617 1 94 85 LYS A CA 1
ATOM 670 C C . LYS A 1 85 ? -11.961 12.836 -4.992 1 94 85 LYS A C 1
ATOM 672 O O . LYS A 1 85 ? -12.695 13.648 -5.555 1 94 85 LYS A O 1
ATOM 677 N N . ASN A 1 86 ? -12.273 12.164 -3.855 1 89.94 86 ASN A N 1
ATOM 678 C CA . ASN A 1 86 ? -13.539 12.422 -3.168 1 89.94 86 ASN A CA 1
ATOM 679 C C . ASN A 1 86 ? -13.336 12.57 -1.662 1 89.94 86 ASN A C 1
ATOM 681 O O . ASN A 1 86 ? -13.188 11.578 -0.951 1 89.94 86 ASN A O 1
ATOM 685 N N . HIS A 1 87 ? -13.469 13.734 -1.212 1 84.06 87 HIS A N 1
ATOM 686 C CA . HIS A 1 87 ? -13.164 14.078 0.173 1 84.06 87 HIS A CA 1
ATOM 687 C C . HIS A 1 87 ? -14.086 13.336 1.137 1 84.06 87 HIS A C 1
ATOM 689 O O . HIS A 1 87 ? -13.703 13.039 2.27 1 84.06 87 HIS A O 1
ATOM 695 N N . ASN A 1 88 ? -15.219 12.922 0.662 1 82.12 88 ASN A N 1
ATOM 696 C CA . ASN A 1 88 ? -16.172 12.227 1.526 1 82.12 88 ASN A CA 1
ATOM 697 C C . ASN A 1 88 ? -15.633 10.867 1.968 1 82.12 88 ASN A C 1
ATOM 699 O O . ASN A 1 88 ? -16.141 10.273 2.924 1 82.12 88 ASN A O 1
ATOM 703 N N . ASN A 1 89 ? -14.562 10.383 1.378 1 86.5 89 ASN A N 1
ATOM 704 C CA . ASN A 1 89 ? -14.016 9.062 1.664 1 86.5 89 ASN A CA 1
ATOM 705 C C . ASN A 1 89 ? -12.859 9.141 2.656 1 86.5 89 ASN A C 1
ATOM 707 O O . ASN A 1 89 ? -12.328 8.117 3.078 1 86.5 89 ASN A O 1
ATOM 711 N N . GLU A 1 90 ? -12.492 10.297 3.17 1 87.5 90 GLU A N 1
ATOM 712 C CA . GLU A 1 90 ? -11.297 10.484 3.99 1 87.5 90 GLU A CA 1
ATOM 713 C C . GLU A 1 90 ? -11.453 9.805 5.348 1 87.5 90 GLU A C 1
ATOM 715 O O . GLU A 1 90 ? -10.5 9.211 5.859 1 87.5 90 GLU A O 1
ATOM 720 N N . GLN A 1 91 ? -12.609 9.898 5.91 1 83 91 GLN A N 1
ATOM 721 C CA . GLN A 1 91 ? -12.781 9.281 7.219 1 83 91 GLN A CA 1
ATOM 722 C C . GLN A 1 91 ? -12.711 7.762 7.125 1 83 91 GLN A C 1
ATOM 724 O O . GLN A 1 91 ? -12.172 7.105 8.023 1 83 91 GLN A O 1
ATOM 729 N N . PHE A 1 92 ? -13.25 7.262 6.113 1 90.25 92 PHE A N 1
ATOM 730 C CA . PHE A 1 92 ? -13.242 5.82 5.906 1 90.25 92 PHE A CA 1
ATOM 731 C C . PHE A 1 92 ? -11.82 5.281 5.84 1 90.25 92 PHE A C 1
ATOM 733 O O . PHE A 1 92 ? -11.508 4.258 6.453 1 90.25 92 PHE A O 1
ATOM 740 N N . ILE A 1 93 ? -10.969 5.98 5.184 1 94.19 93 ILE A N 1
ATOM 741 C CA . ILE A 1 93 ? -9.648 5.43 4.887 1 94.19 93 ILE A CA 1
ATOM 742 C C . ILE A 1 93 ? -8.812 5.383 6.16 1 94.19 93 ILE A C 1
ATOM 744 O O . ILE A 1 93 ? -8.016 4.457 6.359 1 94.19 93 ILE A O 1
ATOM 748 N N . TYR A 1 94 ? -8.961 6.352 7.059 1 94.94 94 TYR A N 1
ATOM 749 C CA . TYR A 1 94 ? -8.219 6.312 8.32 1 94.94 94 TYR A CA 1
ATOM 750 C C . TYR A 1 94 ? -8.57 5.066 9.117 1 94.94 94 TYR A C 1
ATOM 752 O O . TYR A 1 94 ? -7.68 4.34 9.57 1 94.94 94 TYR A O 1
ATOM 760 N N . GLY A 1 95 ? -9.891 4.871 9.266 1 93.94 95 GLY A N 1
ATOM 761 C CA . GLY A 1 95 ? -10.328 3.693 9.992 1 93.94 95 GLY A CA 1
ATOM 762 C C . GLY A 1 95 ? -9.883 2.395 9.352 1 93.94 95 GLY A C 1
ATOM 763 O O . GLY A 1 95 ? -9.516 1.441 10.039 1 93.94 95 GLY A O 1
ATOM 764 N N . TRP A 1 96 ? -9.898 2.387 8.07 1 95.62 96 TRP A N 1
ATOM 765 C CA . TRP A 1 96 ? -9.508 1.179 7.348 1 95.62 96 TRP A CA 1
ATOM 766 C C . TRP A 1 96 ? -8.039 0.861 7.562 1 95.62 96 TRP A C 1
ATOM 768 O O . TRP A 1 96 ? -7.68 -0.27 7.898 1 95.62 96 TRP A O 1
ATOM 778 N N . ILE A 1 97 ? -7.117 1.857 7.383 1 96.12 97 ILE A N 1
ATOM 779 C CA . ILE A 1 97 ? -5.684 1.65 7.578 1 96.12 97 ILE A CA 1
ATOM 780 C C . ILE A 1 97 ? -5.422 1.171 9 1 96.12 97 ILE A C 1
ATOM 782 O O . ILE A 1 97 ? -4.645 0.236 9.219 1 96.12 97 ILE A O 1
ATOM 786 N N . LYS A 1 98 ? -6.066 1.771 9.953 1 94.56 98 LYS A N 1
ATOM 787 C CA . LYS A 1 98 ? -5.898 1.446 11.367 1 94.56 98 LYS A CA 1
ATOM 788 C C . LYS A 1 98 ? -6.207 -0.024 11.633 1 94.56 98 LYS A C 1
ATOM 790 O O . LYS A 1 98 ? -5.469 -0.698 12.359 1 94.56 98 LYS A O 1
ATOM 795 N N . ASN A 1 99 ? -7.176 -0.594 10.953 1 93 99 ASN A N 1
ATOM 796 C CA . ASN A 1 99 ? -7.715 -1.888 11.359 1 93 99 ASN A CA 1
ATOM 797 C C . ASN A 1 99 ? -7.25 -3.004 10.43 1 93 99 ASN A C 1
ATOM 799 O O . ASN A 1 99 ? -7.277 -4.18 10.797 1 93 99 ASN A O 1
ATOM 803 N N . ARG A 1 100 ? -6.82 -2.732 9.188 1 87.44 100 ARG A N 1
ATOM 804 C CA . ARG A 1 100 ? -6.609 -3.775 8.195 1 87.44 100 ARG A CA 1
ATOM 805 C C . ARG A 1 100 ? -5.125 -3.918 7.859 1 87.44 100 ARG A C 1
ATOM 807 O O . ARG A 1 100 ? -4.715 -4.918 7.262 1 87.44 100 ARG A O 1
ATOM 814 N N . VAL A 1 101 ? -4.352 -2.906 8.164 1 81.31 101 VAL A N 1
ATOM 815 C CA . VAL A 1 101 ? -2.916 -3.041 7.926 1 81.31 101 VAL A CA 1
ATOM 816 C C . VAL A 1 101 ? -2.211 -3.408 9.227 1 81.31 101 VAL A C 1
ATOM 818 O O . VAL A 1 101 ? -2.244 -2.643 10.195 1 81.31 101 VAL A O 1
ATOM 821 N N . THR A 1 102 ? -1.976 -4.715 9.5 1 71.94 102 THR A N 1
ATOM 822 C CA . THR A 1 102 ? -1.416 -5.188 10.758 1 71.94 102 THR A CA 1
ATOM 823 C C . THR A 1 102 ? -0.03 -5.789 10.547 1 71.94 102 THR A C 1
ATOM 825 O O . THR A 1 102 ? 0.263 -6.32 9.469 1 71.94 102 THR A O 1
ATOM 828 N N . VAL B 1 1 ? 7.699 8.047 12.508 1 97.69 1 VAL B N 1
ATOM 829 C CA . VAL B 1 1 ? 7.504 8.547 11.148 1 97.69 1 VAL B CA 1
ATOM 830 C C . VAL B 1 1 ? 8.852 8.906 10.531 1 97.69 1 VAL B C 1
ATOM 832 O O . VAL B 1 1 ? 9.148 8.523 9.398 1 97.69 1 VAL B O 1
ATOM 835 N N . SER B 1 2 ? 9.711 9.57 11.352 1 96.69 2 SER B N 1
ATOM 836 C CA . SER B 1 2 ? 11.008 9.992 10.836 1 96.69 2 SER B CA 1
ATOM 837 C C . SER B 1 2 ? 11.852 8.789 10.43 1 96.69 2 SER B C 1
ATOM 839 O O . SER B 1 2 ? 12.508 8.812 9.383 1 96.69 2 SER B O 1
ATOM 841 N N . PHE B 1 3 ? 11.852 7.781 11.219 1 96.31 3 PHE B N 1
ATOM 842 C CA . PHE B 1 3 ? 12.617 6.578 10.906 1 96.31 3 PHE B CA 1
ATOM 843 C C . PHE B 1 3 ? 12.109 5.934 9.617 1 96.31 3 PHE B C 1
ATOM 845 O O . PHE B 1 3 ? 12.906 5.559 8.758 1 96.31 3 PHE B O 1
ATOM 852 N N . GLU B 1 4 ? 10.797 5.805 9.492 1 97 4 GLU B N 1
ATOM 853 C CA . GLU B 1 4 ? 10.188 5.234 8.297 1 97 4 GLU B CA 1
ATOM 854 C C . GLU B 1 4 ? 10.586 6.02 7.051 1 97 4 GLU B C 1
ATOM 856 O O . GLU B 1 4 ? 10.969 5.434 6.035 1 97 4 GLU B O 1
ATOM 861 N N . LEU B 1 5 ? 10.555 7.312 7.125 1 98.12 5 LEU B N 1
ATOM 862 C CA . LEU B 1 5 ? 10.875 8.172 5.992 1 98.12 5 LEU B CA 1
ATOM 863 C C . LEU B 1 5 ? 12.359 8.086 5.645 1 98.12 5 LEU B C 1
ATOM 865 O O . LEU B 1 5 ? 12.719 8.039 4.469 1 98.12 5 LEU B O 1
ATOM 869 N N . CYS B 1 6 ? 13.227 8.078 6.641 1 97.88 6 CYS B N 1
ATOM 870 C CA . CYS B 1 6 ? 14.672 7.977 6.418 1 97.88 6 CYS B CA 1
ATOM 871 C C . CYS B 1 6 ? 15.031 6.641 5.785 1 97.88 6 CYS B C 1
ATOM 873 O O . CYS B 1 6 ? 15.812 6.59 4.836 1 97.88 6 CYS B O 1
ATOM 875 N N . ASP B 1 7 ? 14.477 5.562 6.324 1 96.75 7 ASP B N 1
ATOM 876 C CA . ASP B 1 7 ? 14.719 4.234 5.77 1 96.75 7 ASP B CA 1
ATOM 877 C C . ASP B 1 7 ? 14.281 4.156 4.309 1 96.75 7 ASP B C 1
ATOM 879 O O . ASP B 1 7 ? 15.016 3.641 3.463 1 96.75 7 ASP B O 1
ATOM 883 N N . ALA B 1 8 ? 13.094 4.664 3.996 1 97.31 8 ALA B N 1
ATOM 884 C CA . ALA B 1 8 ? 12.594 4.66 2.625 1 97.31 8 ALA B CA 1
ATOM 885 C C . ALA B 1 8 ? 13.461 5.523 1.719 1 97.31 8 ALA B C 1
ATOM 887 O O . ALA B 1 8 ? 13.742 5.148 0.578 1 97.31 8 ALA B O 1
ATOM 888 N N . ALA B 1 9 ? 13.906 6.676 2.223 1 97.81 9 ALA B N 1
ATOM 889 C CA . ALA B 1 9 ? 14.734 7.59 1.439 1 97.81 9 ALA B CA 1
ATOM 890 C C . ALA B 1 9 ? 16.062 6.945 1.07 1 97.81 9 ALA B C 1
ATOM 892 O O . ALA B 1 9 ? 16.578 7.16 -0.028 1 97.81 9 ALA B O 1
ATOM 893 N N . VAL B 1 10 ? 16.625 6.145 1.917 1 96.44 10 VAL B N 1
ATOM 894 C CA . VAL B 1 10 ? 17.906 5.461 1.693 1 96.44 10 VAL B CA 1
ATOM 895 C C . VAL B 1 10 ? 17.75 4.434 0.576 1 96.44 10 VAL B C 1
ATOM 897 O O . VAL B 1 10 ? 18.641 4.277 -0.263 1 96.44 10 VAL B O 1
ATOM 900 N N . ASN B 1 11 ? 16.594 3.799 0.505 1 91.31 11 ASN B N 1
ATOM 901 C CA . ASN B 1 11 ? 16.391 2.697 -0.431 1 91.31 11 ASN B CA 1
ATOM 902 C C . ASN B 1 11 ? 15.852 3.193 -1.77 1 91.31 11 ASN B C 1
ATOM 904 O O . ASN B 1 11 ? 16.172 2.629 -2.818 1 91.31 11 ASN B O 1
ATOM 908 N N . ILE B 1 12 ? 15.094 4.242 -1.781 1 95.25 12 ILE B N 1
ATOM 909 C CA . ILE B 1 12 ? 14.398 4.562 -3.021 1 95.25 12 ILE B CA 1
ATOM 910 C C . ILE B 1 12 ? 14.602 6.039 -3.361 1 95.25 12 ILE B C 1
ATOM 912 O O . ILE B 1 12 ? 14.219 6.492 -4.445 1 95.25 12 ILE B O 1
ATOM 916 N N . GLY B 1 13 ? 15.25 6.879 -2.492 1 97.44 13 GLY B N 1
ATOM 917 C CA . GLY B 1 13 ? 15.359 8.32 -2.656 1 97.44 13 GLY B CA 1
ATOM 918 C C . GLY B 1 13 ? 14.328 9.094 -1.854 1 97.44 13 GLY B C 1
ATOM 919 O O . GLY B 1 13 ? 13.312 8.531 -1.438 1 97.44 13 GLY B O 1
ATOM 920 N N . ALA B 1 14 ? 14.508 10.359 -1.677 1 97.94 14 ALA B N 1
ATOM 921 C CA . ALA B 1 14 ? 13.742 11.156 -0.722 1 97.94 14 ALA B CA 1
ATOM 922 C C . ALA B 1 14 ? 12.406 11.586 -1.317 1 97.94 14 ALA B C 1
ATOM 924 O O . ALA B 1 14 ? 11.438 11.812 -0.586 1 97.94 14 ALA B O 1
ATOM 925 N N . TYR B 1 15 ? 12.305 11.672 -2.643 1 98.69 15 TYR B N 1
ATOM 926 C CA . TYR B 1 15 ? 11.141 12.289 -3.266 1 98.69 15 TYR B CA 1
ATOM 927 C C . TYR B 1 15 ? 9.875 11.5 -2.965 1 98.69 15 TYR B C 1
ATOM 929 O O . TYR B 1 15 ? 8.914 12.039 -2.414 1 98.69 15 TYR B O 1
ATOM 937 N N . HIS B 1 16 ? 9.891 10.219 -3.23 1 98.62 16 HIS B N 1
ATOM 938 C CA . HIS B 1 16 ? 8.672 9.43 -3.141 1 98.62 16 HIS B CA 1
ATOM 939 C C . HIS B 1 16 ? 8.172 9.352 -1.702 1 98.62 16 HIS B C 1
ATOM 941 O O . HIS B 1 16 ? 7.02 9.695 -1.426 1 98.62 16 HIS B O 1
ATOM 947 N N . PRO B 1 17 ? 9.031 8.969 -0.691 1 98.75 17 PRO B N 1
ATOM 948 C CA . PRO B 1 17 ? 8.531 8.93 0.683 1 98.75 17 PRO B CA 1
ATOM 949 C C . PRO B 1 17 ? 7.992 10.273 1.158 1 98.75 17 PRO B C 1
ATOM 951 O O . PRO B 1 17 ? 7.004 10.32 1.896 1 98.75 17 PRO B O 1
ATOM 954 N N . SER B 1 18 ? 8.578 11.336 0.714 1 98.88 18 SER B N 1
ATOM 955 C CA . SER B 1 18 ? 8.102 12.664 1.081 1 98.88 18 SER B CA 1
ATOM 956 C C . SER B 1 18 ? 6.742 12.961 0.46 1 98.88 18 SER B C 1
ATOM 958 O O . SER B 1 18 ? 5.855 13.492 1.126 1 98.88 18 SER B O 1
ATOM 960 N N . ALA B 1 19 ? 6.633 12.609 -0.768 1 98.88 19 ALA B N 1
ATOM 961 C CA . ALA B 1 19 ? 5.355 12.812 -1.451 1 98.88 19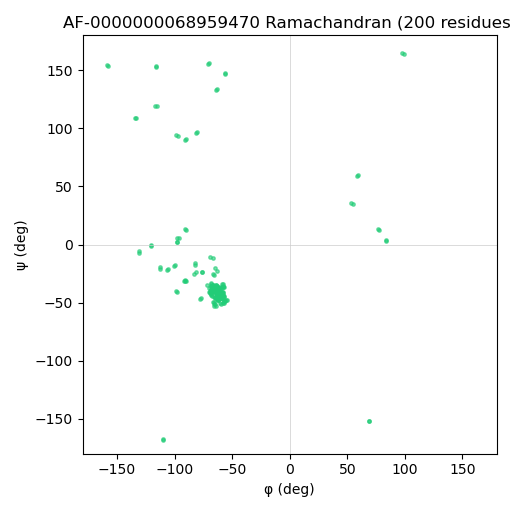 ALA B CA 1
ATOM 962 C C . ALA B 1 19 ? 4.262 11.953 -0.832 1 98.88 19 ALA B C 1
ATOM 964 O O . ALA B 1 19 ? 3.125 12.406 -0.667 1 98.88 19 ALA B 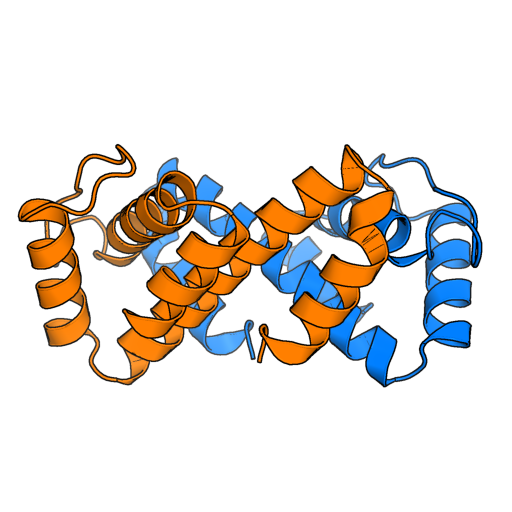O 1
ATOM 965 N N . TRP B 1 20 ? 4.594 10.688 -0.464 1 98.88 20 TRP B N 1
ATOM 966 C CA . TRP B 1 20 ? 3.613 9.828 0.194 1 98.88 20 TRP B CA 1
ATOM 967 C C . TRP B 1 20 ? 3.143 10.445 1.507 1 98.88 20 TRP B C 1
ATOM 969 O O . TRP B 1 20 ? 1.944 10.469 1.797 1 98.88 20 TRP B O 1
ATOM 979 N N . LEU B 1 21 ? 4.141 10.93 2.279 1 98.88 21 LEU B N 1
ATOM 980 C CA . LEU B 1 21 ? 3.781 11.586 3.535 1 98.88 21 LEU B CA 1
ATOM 981 C C . LEU B 1 21 ? 2.775 12.703 3.297 1 98.88 21 LEU B C 1
ATOM 983 O O . LEU B 1 21 ? 1.747 12.781 3.973 1 98.88 21 LEU B O 1
ATOM 987 N N . GLN B 1 22 ? 3.049 13.523 2.348 1 98.94 22 GLN B N 1
ATOM 988 C CA . GLN B 1 22 ? 2.199 14.672 2.057 1 98.94 22 GLN B CA 1
ATOM 989 C C . GLN B 1 22 ? 0.804 14.234 1.625 1 98.94 22 GLN B C 1
ATOM 991 O O . GLN B 1 22 ? -0.196 14.805 2.066 1 98.94 22 GLN B O 1
ATOM 996 N N . ARG B 1 23 ? 0.74 13.227 0.799 1 98.88 23 ARG B N 1
ATOM 997 C CA . ARG B 1 23 ? -0.547 12.711 0.344 1 98.88 23 ARG B CA 1
ATOM 998 C C . ARG B 1 23 ? -1.364 12.172 1.513 1 98.88 23 ARG B C 1
ATOM 1000 O O . ARG B 1 23 ? -2.543 12.5 1.657 1 98.88 23 ARG B O 1
ATOM 1007 N N . TRP B 1 24 ? -0.756 11.391 2.338 1 98.62 24 TRP B N 1
ATOM 1008 C CA . TRP B 1 24 ? -1.475 10.766 3.443 1 98.62 24 TRP B CA 1
ATOM 1009 C C . TRP B 1 24 ? -1.894 11.805 4.477 1 98.62 24 TRP B C 1
ATOM 1011 O O . TRP B 1 24 ? -2.984 11.719 5.043 1 98.62 24 TRP B O 1
ATOM 1021 N N . LEU B 1 25 ? -0.983 12.805 4.75 1 98.75 25 LEU B N 1
ATOM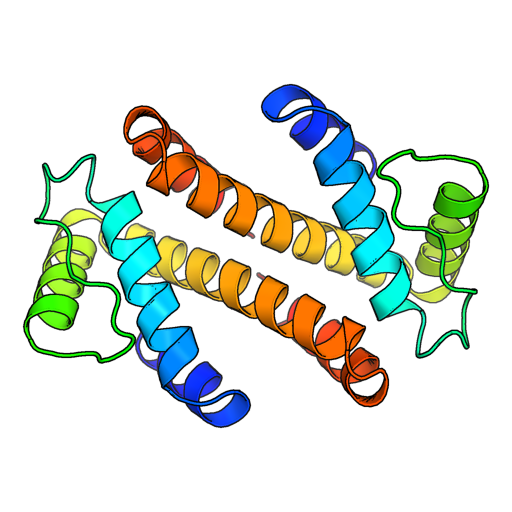 1022 C CA . LEU B 1 25 ? -1.384 13.875 5.656 1 98.75 25 LEU B CA 1
ATOM 1023 C C . LEU B 1 25 ? -2.625 14.586 5.133 1 98.75 25 LEU B C 1
ATOM 1025 O O . LEU B 1 25 ? -3.527 14.922 5.906 1 98.75 25 LEU B O 1
ATOM 1029 N N . ASN B 1 26 ? -2.684 14.828 3.848 1 98.44 26 ASN B N 1
ATOM 1030 C CA . ASN B 1 26 ? -3.834 15.516 3.266 1 98.44 26 ASN B CA 1
ATOM 1031 C C . ASN B 1 26 ? -5.117 14.711 3.451 1 98.44 26 ASN B C 1
ATOM 1033 O O . ASN B 1 26 ? -6.168 15.273 3.76 1 98.44 26 ASN B O 1
ATOM 1037 N N . VAL B 1 27 ? -5.078 13.414 3.311 1 97.88 27 VAL B N 1
ATOM 1038 C CA . VAL B 1 27 ? -6.289 12.602 3.359 1 97.88 27 VAL B CA 1
ATOM 1039 C C . VAL B 1 27 ? -6.664 12.32 4.812 1 97.88 27 VAL B C 1
ATOM 1041 O O . VAL B 1 27 ? -7.809 11.961 5.109 1 97.88 27 VAL B O 1
ATOM 1044 N N . PHE B 1 28 ? -5.734 12.5 5.715 1 97.62 28 PHE B N 1
ATOM 1045 C CA . PHE B 1 28 ? -6 12.211 7.121 1 97.62 28 PHE B CA 1
ATOM 1046 C C . PHE B 1 28 ? -6.391 13.477 7.871 1 97.62 28 PHE B C 1
ATOM 1048 O O . PHE B 1 28 ? -6.535 13.461 9.094 1 97.62 28 PHE B O 1
ATOM 1055 N N . ASN B 1 29 ? -6.559 14.633 7.211 1 97.19 29 ASN B N 1
ATOM 1056 C CA . ASN B 1 29 ? -6.742 15.906 7.906 1 97.19 29 ASN B CA 1
ATOM 1057 C C . ASN B 1 29 ? -8.219 16.188 8.18 1 97.19 29 ASN B C 1
ATOM 1059 O O . ASN B 1 29 ? -8.594 17.328 8.461 1 97.19 29 ASN B O 1
ATOM 1063 N N . HIS B 1 30 ? -9.062 15.164 7.992 1 94.06 30 HIS B N 1
ATOM 1064 C CA . HIS B 1 30 ? -10.492 15.281 8.242 1 94.06 30 HIS B CA 1
ATOM 1065 C C . HIS B 1 30 ? -11.117 16.375 7.391 1 94.06 30 HIS B C 1
ATOM 1067 O O . HIS B 1 30 ? -11.75 17.297 7.914 1 94.06 30 HIS B O 1
ATOM 1073 N N . GLU B 1 31 ? -11 16.219 6.109 1 93.12 31 GLU B N 1
ATOM 1074 C CA . GLU B 1 31 ? -11.547 17.125 5.109 1 93.12 31 GLU B CA 1
ATOM 1075 C C . GLU B 1 31 ? -11.094 18.562 5.363 1 93.12 31 GLU B C 1
ATOM 1077 O O . GLU B 1 31 ? -11.891 19.5 5.23 1 93.12 31 GLU B O 1
ATOM 1082 N N . GLY B 1 32 ? -9.844 18.703 5.836 1 94.12 32 GLY B N 1
ATOM 1083 C CA . GLY B 1 32 ? -9.25 20.016 6.039 1 94.12 32 GLY B CA 1
ATOM 1084 C C . GLY B 1 32 ? -9.641 20.641 7.367 1 94.12 32 GLY B C 1
ATOM 1085 O O . GLY B 1 32 ? -9.211 21.75 7.68 1 94.12 32 GLY B O 1
ATOM 1086 N N . LYS B 1 33 ? -10.391 19.938 8.211 1 94.81 33 LYS B N 1
ATOM 1087 C CA . LYS B 1 33 ? -10.898 20.469 9.469 1 94.81 33 LYS B CA 1
ATOM 1088 C C . LYS B 1 33 ? -9.797 20.516 10.523 1 94.81 33 LYS B C 1
ATOM 1090 O O . LYS B 1 33 ? -9.867 21.312 11.461 1 94.81 33 LYS B O 1
ATOM 1095 N N . ARG B 1 34 ? -8.789 19.734 10.414 1 96.81 34 ARG B N 1
ATOM 1096 C CA . ARG B 1 34 ? -7.762 19.641 11.438 1 96.81 34 ARG B CA 1
ATOM 1097 C C . ARG B 1 34 ? -6.539 20.469 11.078 1 96.81 34 ARG B C 1
ATOM 1099 O O . ARG B 1 34 ? -5.977 21.156 11.93 1 96.81 34 ARG B O 1
ATOM 1106 N N . TYR B 1 35 ? -6.145 20.469 9.875 1 97.88 35 TYR B N 1
ATOM 1107 C CA . TYR B 1 35 ? -5.102 21.281 9.258 1 97.88 35 TYR B CA 1
ATOM 1108 C C . TYR B 1 35 ? -5.293 21.344 7.75 1 97.88 35 TYR B C 1
ATOM 1110 O O . TYR B 1 35 ? -5.961 20.5 7.156 1 97.88 35 TYR B O 1
ATOM 1118 N N . PRO B 1 36 ? -4.805 22.406 7.094 1 97.5 36 PRO B N 1
ATOM 1119 C CA . PRO B 1 36 ? -5.023 22.562 5.652 1 97.5 36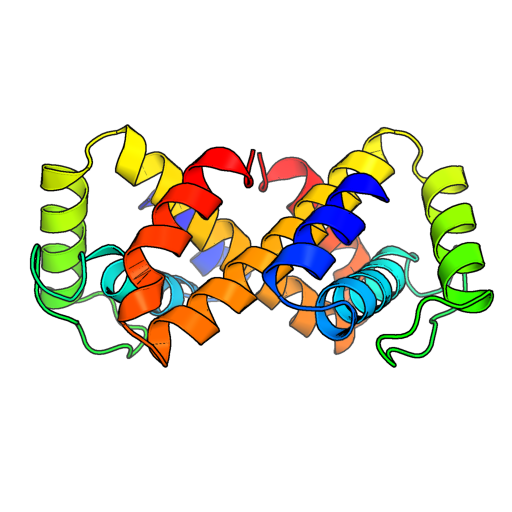 PRO B CA 1
ATOM 1120 C C . PRO B 1 36 ? -4.23 21.562 4.824 1 97.5 36 PRO B C 1
ATOM 1122 O O . PRO B 1 36 ? -3.213 21.031 5.289 1 97.5 36 PRO B O 1
ATOM 1125 N N . ASP B 1 37 ? -4.777 21.297 3.576 1 97.75 37 ASP B N 1
ATOM 1126 C CA . ASP B 1 37 ? -3.984 20.547 2.613 1 97.75 37 ASP B CA 1
ATOM 1127 C C . ASP B 1 37 ? -2.635 21.219 2.361 1 97.75 37 ASP B C 1
ATOM 1129 O O . ASP B 1 37 ? -2.527 22.438 2.408 1 97.75 37 ASP B O 1
ATOM 1133 N N . ILE B 1 38 ? -1.697 20.375 2.121 1 98.44 38 ILE B N 1
ATOM 1134 C CA . ILE B 1 38 ? -0.39 20.875 1.708 1 98.44 38 ILE B CA 1
ATOM 1135 C C . ILE B 1 38 ? -0.084 20.406 0.288 1 98.44 38 ILE B C 1
ATOM 1137 O O . ILE B 1 38 ? -0.667 19.438 -0.189 1 98.44 38 ILE B O 1
ATOM 1141 N N . HIS B 1 39 ? 0.773 21.219 -0.434 1 98.31 39 HIS B N 1
ATOM 1142 C CA . HIS B 1 39 ? 1.201 20.844 -1.774 1 98.31 39 HIS B CA 1
ATOM 1143 C C . HIS B 1 39 ? 2.012 19.547 -1.746 1 98.31 39 HIS B C 1
ATOM 1145 O O . HIS B 1 39 ? 2.877 19.375 -0.885 1 98.31 39 HIS B O 1
ATOM 1151 N N . VAL B 1 40 ? 1.677 18.656 -2.66 1 98.75 40 VAL B N 1
ATOM 1152 C CA . VAL B 1 40 ? 2.432 17.422 -2.785 1 98.75 40 VAL B CA 1
ATOM 1153 C C . VAL B 1 40 ? 3.57 17.609 -3.787 1 98.75 40 VAL B C 1
ATOM 1155 O O . VAL B 1 40 ? 3.402 17.344 -4.98 1 98.75 40 VAL B O 1
ATOM 1158 N N . ASP B 1 41 ? 4.727 18.031 -3.262 1 98.69 41 ASP B N 1
ATOM 1159 C CA . ASP B 1 41 ? 5.844 18.312 -4.156 1 98.69 41 ASP B CA 1
ATOM 1160 C C . ASP B 1 41 ? 7.047 17.438 -3.83 1 98.69 41 ASP B C 1
ATOM 1162 O O . ASP B 1 41 ? 8.094 17.547 -4.469 1 98.69 41 ASP B O 1
ATOM 1166 N N . GLY B 1 42 ? 6.895 16.594 -2.805 1 98.69 42 GLY B N 1
ATOM 1167 C CA . GLY B 1 42 ? 7.945 15.656 -2.453 1 98.69 42 GLY B CA 1
ATOM 1168 C C . GLY B 1 42 ? 9.102 16.297 -1.708 1 98.69 42 GLY B C 1
ATOM 1169 O O . GLY B 1 42 ? 10.18 15.711 -1.598 1 98.69 42 GLY B O 1
ATOM 1170 N N . ASN B 1 43 ? 8.891 17.516 -1.248 1 98.19 43 ASN B N 1
ATOM 1171 C CA . ASN B 1 43 ? 9.859 18.219 -0.418 1 98.19 43 ASN B CA 1
ATOM 1172 C C . ASN B 1 43 ? 9.305 18.516 0.974 1 98.19 43 ASN B C 1
ATOM 1174 O O . ASN B 1 43 ? 8.32 19.234 1.116 1 98.19 43 ASN B O 1
ATOM 1178 N N . ILE B 1 44 ? 9.961 17.969 2.023 1 98.19 44 ILE B N 1
ATOM 1179 C CA . ILE B 1 44 ? 9.492 18.203 3.387 1 98.19 44 ILE B CA 1
ATOM 1180 C C . ILE B 1 44 ? 9.977 19.562 3.873 1 98.19 44 ILE B C 1
ATOM 1182 O O . ILE B 1 44 ? 11.117 19.703 4.324 1 98.19 44 ILE B O 1
ATOM 1186 N N . GLY B 1 45 ? 9.109 20.484 3.742 1 98.31 45 GLY B N 1
ATOM 1187 C CA . GLY B 1 45 ? 9.375 21.828 4.242 1 98.31 45 GLY B CA 1
ATOM 1188 C C . GLY B 1 45 ? 8.531 22.188 5.445 1 98.31 45 GLY B C 1
ATOM 1189 O O . GLY B 1 45 ? 7.926 21.312 6.078 1 98.31 45 GLY B O 1
ATOM 1190 N N . PRO B 1 46 ? 8.508 23.453 5.828 1 98.5 46 PRO B N 1
ATOM 1191 C CA . PRO B 1 46 ? 7.809 23.891 7.035 1 98.5 46 PRO B CA 1
ATOM 1192 C C . PRO B 1 46 ? 6.324 23.547 7.02 1 98.5 46 PRO B C 1
ATOM 1194 O O . PRO B 1 46 ? 5.75 23.219 8.062 1 98.5 46 PRO B O 1
ATOM 1197 N N . ARG B 1 47 ? 5.691 23.609 5.832 1 98.69 47 ARG B N 1
ATOM 1198 C CA . ARG B 1 47 ? 4.262 23.312 5.754 1 98.69 47 ARG B CA 1
ATOM 1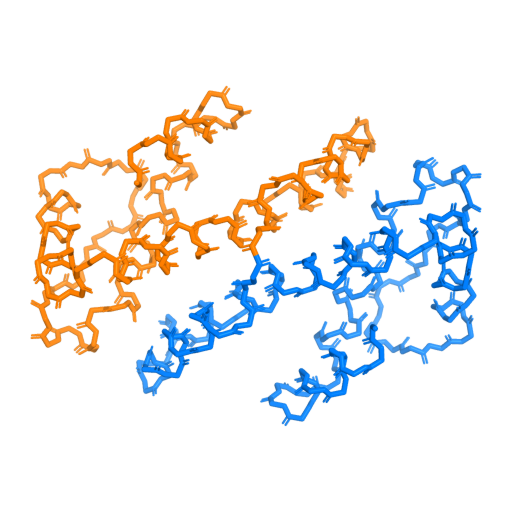199 C C . ARG B 1 47 ? 3.994 21.828 5.977 1 98.69 47 ARG B C 1
ATOM 1201 O O . ARG B 1 47 ? 3.014 21.469 6.629 1 98.69 47 ARG B O 1
ATOM 1208 N N . THR B 1 48 ? 4.828 21.031 5.406 1 98.81 48 THR B N 1
ATOM 1209 C CA . THR B 1 48 ? 4.699 19.594 5.637 1 98.81 48 THR B CA 1
ATOM 1210 C C . THR B 1 48 ? 4.898 19.266 7.113 1 98.81 48 THR B C 1
ATOM 1212 O O . THR B 1 48 ? 4.117 18.516 7.695 1 98.81 48 THR B O 1
ATOM 1215 N N . LEU B 1 49 ? 5.945 19.859 7.707 1 98.69 49 LEU B N 1
ATOM 1216 C CA . LEU B 1 49 ? 6.238 19.609 9.117 1 98.69 49 LEU B CA 1
ATOM 1217 C C . LEU B 1 49 ? 5.102 20.109 10 1 98.69 49 LEU B C 1
ATOM 1219 O O . LEU B 1 49 ? 4.754 19.453 10.992 1 98.69 49 LEU B O 1
ATOM 1223 N N . ALA B 1 50 ? 4.535 21.203 9.672 1 98.81 50 ALA B N 1
ATOM 1224 C CA . ALA B 1 50 ? 3.402 21.734 10.43 1 98.81 50 ALA B CA 1
ATOM 1225 C C . ALA B 1 50 ? 2.203 20.781 10.352 1 98.81 50 ALA B C 1
ATOM 1227 O O . ALA B 1 50 ? 1.54 20.531 11.359 1 98.81 50 ALA B O 1
ATOM 1228 N N . ALA B 1 51 ? 1.898 20.328 9.141 1 98.88 51 ALA B N 1
ATOM 1229 C CA . ALA B 1 51 ? 0.809 19.375 8.969 1 98.88 51 ALA B CA 1
ATOM 1230 C C . ALA B 1 51 ? 1.039 18.125 9.805 1 98.88 51 ALA B C 1
ATOM 1232 O O . ALA B 1 51 ? 0.12 17.625 10.461 1 98.88 51 ALA B O 1
ATOM 1233 N N . LEU B 1 52 ? 2.26 17.609 9.773 1 98.88 52 LEU B N 1
ATOM 1234 C CA . LEU B 1 52 ? 2.604 16.422 10.555 1 98.88 52 LEU B CA 1
ATOM 1235 C C . LEU B 1 52 ? 2.43 16.688 12.047 1 98.88 52 LEU B C 1
ATOM 1237 O O . LEU B 1 52 ? 1.894 15.844 12.773 1 98.88 52 LEU B O 1
ATOM 1241 N N . GLU B 1 53 ? 2.902 17.828 12.453 1 98.81 53 GLU B N 1
ATOM 1242 C CA . GLU B 1 53 ? 2.775 18.188 13.867 1 98.81 53 GLU B CA 1
ATOM 1243 C C . GLU B 1 53 ? 1.311 18.25 14.289 1 98.81 53 GLU B C 1
ATOM 1245 O O . GLU B 1 53 ? 0.944 17.734 15.352 1 98.81 53 GLU B O 1
ATOM 1250 N N . HIS B 1 54 ? 0.469 18.891 13.5 1 98.81 54 HIS B N 1
ATOM 1251 C CA . HIS B 1 54 ? -0.956 18.984 13.805 1 98.81 54 HIS B CA 1
ATOM 1252 C C . HIS B 1 54 ? -1.593 17.594 13.836 1 98.81 54 HIS B C 1
ATOM 1254 O O . HIS B 1 54 ? -2.387 17.297 14.734 1 98.81 54 HIS B O 1
ATOM 1260 N N . TYR B 1 55 ? -1.232 16.812 12.875 1 98.81 55 TYR B N 1
ATOM 1261 C CA . TYR B 1 55 ? -1.742 15.445 12.797 1 98.81 55 TYR B CA 1
ATOM 1262 C C . TYR B 1 55 ? -1.404 14.664 14.062 1 98.81 55 TYR B C 1
ATOM 1264 O O . TYR B 1 55 ? -2.279 14.039 14.664 1 98.81 55 TYR B O 1
ATOM 1272 N N . LEU B 1 56 ? -0.127 14.703 14.461 1 98.69 56 LEU B N 1
ATOM 1273 C CA . LEU B 1 56 ? 0.339 13.93 15.609 1 98.69 56 LEU B CA 1
ATOM 1274 C C . LEU B 1 56 ? -0.256 14.469 16.906 1 98.69 56 LEU B C 1
ATOM 1276 O O . LEU B 1 56 ? -0.555 13.703 17.828 1 98.69 56 LEU B O 1
ATOM 1280 N N . ALA B 1 57 ? -0.399 15.781 16.938 1 98.62 57 ALA B N 1
ATOM 1281 C CA . ALA B 1 57 ? -1.016 16.391 18.125 1 98.62 57 ALA B CA 1
ATOM 1282 C C . ALA B 1 57 ? -2.463 15.93 18.281 1 98.62 57 ALA B C 1
ATOM 1284 O O . ALA B 1 57 ? -2.932 15.711 19.406 1 98.62 57 ALA B O 1
ATOM 1285 N N . TRP B 1 58 ? -3.127 15.805 17.219 1 98 58 TRP B N 1
ATOM 1286 C CA . TRP B 1 58 ? -4.543 15.453 17.203 1 98 58 TRP B CA 1
ATOM 1287 C C . TRP B 1 58 ? -4.73 13.961 17.438 1 98 58 TRP B C 1
ATOM 1289 O O . TRP B 1 58 ? -5.551 13.547 18.266 1 98 58 TRP B O 1
ATOM 1299 N N . ARG B 1 59 ? -3.957 13.125 16.734 1 97.44 59 ARG B N 1
ATOM 1300 C CA . ARG B 1 59 ? -4.223 11.688 16.688 1 97.44 59 ARG B CA 1
ATOM 1301 C C . ARG B 1 59 ? -3.324 10.93 17.641 1 97.44 59 ARG B C 1
ATOM 1303 O O . ARG B 1 59 ? -3.57 9.758 17.938 1 97.44 59 ARG B O 1
ATOM 1310 N N . GLY B 1 60 ? -2.275 11.492 18.078 1 97.94 60 G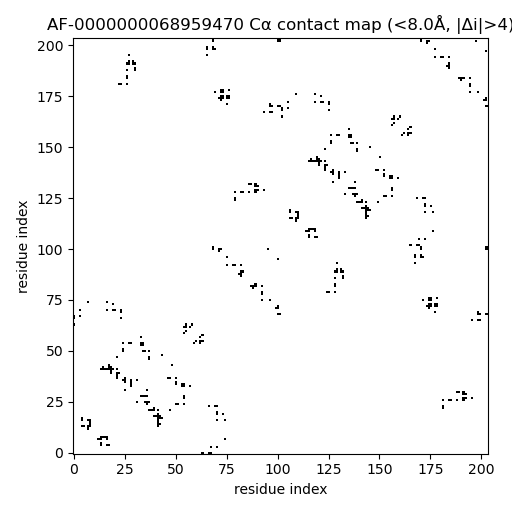LY B N 1
ATOM 1311 C CA . GLY B 1 60 ? -1.41 10.891 19.078 1 97.94 60 GLY B CA 1
ATOM 1312 C C . GLY B 1 60 ? -0.658 9.672 18.578 1 97.94 60 GLY B C 1
ATOM 1313 O O . GLY B 1 60 ? -0.324 9.602 17.391 1 97.94 60 GLY B O 1
ATOM 1314 N N . GLN B 1 61 ? -0.362 8.805 19.5 1 97.94 61 GLN B N 1
ATOM 1315 C CA . GLN B 1 61 ? 0.442 7.625 19.203 1 97.94 61 GLN B CA 1
ATOM 1316 C C . GLN B 1 61 ? -0.269 6.707 18.219 1 97.94 61 GLN B C 1
ATOM 1318 O O . GLN B 1 61 ? 0.368 6.117 17.344 1 97.94 61 GLN B O 1
ATOM 1323 N N . GLU B 1 62 ? -1.553 6.586 18.422 1 97.19 62 GLU B N 1
ATOM 1324 C CA . GLU B 1 62 ? -2.326 5.781 17.469 1 97.19 62 GLU B CA 1
ATOM 1325 C C . GLU B 1 62 ? -2.215 6.332 16.062 1 97.19 62 GLU B C 1
ATOM 1327 O O . GLU B 1 62 ? -2.018 5.578 15.102 1 97.19 62 GLU B O 1
ATOM 1332 N N . GLY B 1 63 ? -2.266 7.652 15.914 1 97.44 63 GLY B N 1
ATOM 1333 C CA . GLY B 1 63 ? -2.139 8.289 14.609 1 97.44 63 GLY B CA 1
ATOM 1334 C C . GLY B 1 63 ? -0.774 8.086 13.977 1 97.44 63 GLY B C 1
ATOM 1335 O O . GLY B 1 63 ? -0.666 7.922 12.766 1 97.44 63 GLY B O 1
ATOM 1336 N N . GLU B 1 64 ? 0.225 8.164 14.852 1 98.38 64 GLU B N 1
ATOM 1337 C CA . GLU B 1 64 ? 1.573 7.941 14.344 1 98.38 64 GLU B CA 1
ATOM 1338 C C . GLU B 1 64 ? 1.708 6.547 13.742 1 98.38 64 GLU B C 1
ATOM 1340 O O . GLU B 1 64 ? 2.236 6.387 12.641 1 98.38 64 GLU B O 1
ATOM 1345 N N . ALA B 1 65 ? 1.18 5.523 14.422 1 97.19 65 ALA B N 1
ATOM 1346 C CA . ALA B 1 65 ? 1.238 4.148 13.938 1 97.19 65 ALA B CA 1
ATOM 1347 C C . ALA B 1 65 ? 0.456 3.992 12.641 1 97.19 65 ALA B C 1
ATOM 1349 O O . ALA B 1 65 ? 0.913 3.324 11.703 1 97.19 65 ALA B O 1
ATOM 1350 N N . VAL B 1 66 ? -0.708 4.648 12.578 1 97.56 66 VAL B N 1
ATOM 1351 C CA . VAL B 1 66 ? -1.551 4.578 11.391 1 97.56 66 VAL B CA 1
ATOM 1352 C C . VAL B 1 66 ? -0.832 5.223 10.211 1 97.56 66 VAL B C 1
ATOM 1354 O O . VAL B 1 66 ? -0.862 4.695 9.094 1 97.56 66 VAL B O 1
ATOM 1357 N N . LEU B 1 67 ? -0.193 6.312 10.461 1 98.25 67 LEU B N 1
ATOM 1358 C CA . LEU B 1 67 ? 0.539 6.992 9.398 1 98.25 67 LEU B CA 1
ATOM 1359 C C . LEU B 1 67 ? 1.689 6.133 8.891 1 98.25 67 LEU B C 1
ATOM 1361 O O . LEU B 1 67 ? 1.925 6.051 7.68 1 98.25 67 LEU B O 1
ATOM 1365 N N . VAL B 1 68 ? 2.379 5.477 9.75 1 98 68 VAL B N 1
ATOM 1366 C CA . VAL B 1 68 ? 3.486 4.613 9.352 1 98 68 VAL B CA 1
ATOM 1367 C C . VAL B 1 68 ? 2.957 3.441 8.523 1 98 68 VAL B C 1
ATOM 1369 O O . VAL B 1 68 ? 3.537 3.086 7.496 1 98 68 VAL B O 1
ATOM 1372 N N . LYS B 1 69 ? 1.812 2.865 8.906 1 97.69 69 LYS B N 1
ATOM 1373 C CA . LYS B 1 69 ? 1.176 1.811 8.125 1 97.69 69 LYS B CA 1
ATOM 1374 C C . LYS B 1 69 ? 0.805 2.311 6.73 1 97.69 69 LYS B C 1
ATOM 1376 O O . LYS B 1 69 ? 1.011 1.606 5.738 1 97.69 69 LYS B O 1
ATOM 1381 N N . ALA B 1 70 ? 0.318 3.492 6.688 1 98.25 70 ALA B N 1
ATOM 1382 C CA . ALA B 1 70 ? -0.084 4.098 5.422 1 98.25 70 ALA B CA 1
ATOM 1383 C C . ALA B 1 70 ? 1.121 4.316 4.512 1 98.25 70 ALA B C 1
ATOM 1385 O O . ALA B 1 70 ? 1.062 4.023 3.312 1 98.25 70 ALA B O 1
ATOM 1386 N N . LEU B 1 71 ? 2.166 4.828 5.094 1 98.38 71 LEU B N 1
ATOM 1387 C CA . LEU B 1 71 ? 3.4 5.012 4.336 1 98.38 71 LEU B CA 1
ATOM 1388 C C . LEU B 1 71 ? 3.926 3.676 3.82 1 98.38 71 LEU B C 1
ATOM 1390 O O . LEU B 1 71 ? 4.41 3.59 2.689 1 98.38 71 LEU B O 1
ATOM 1394 N N . ASN B 1 72 ? 3.777 2.621 4.625 1 97.88 72 ASN B N 1
ATOM 1395 C CA . ASN B 1 72 ? 4.203 1.293 4.199 1 97.88 72 ASN B CA 1
ATOM 1396 C C . ASN B 1 72 ? 3.355 0.777 3.041 1 97.88 72 ASN B C 1
ATOM 1398 O O . ASN B 1 72 ? 3.863 0.089 2.154 1 97.88 72 ASN B O 1
ATOM 1402 N N . CYS B 1 73 ? 2.096 1.115 3.035 1 98.06 73 CYS B N 1
ATOM 1403 C CA . CYS B 1 73 ? 1.259 0.739 1.902 1 98.06 73 CYS B CA 1
ATOM 1404 C C . CYS B 1 73 ? 1.757 1.389 0.617 1 98.06 73 CYS B C 1
ATOM 1406 O O . CYS B 1 73 ? 1.893 0.72 -0.41 1 98.06 73 CYS B O 1
ATOM 1408 N N . SER B 1 74 ? 2.061 2.643 0.703 1 98.44 74 SER B N 1
ATOM 1409 C CA . SER B 1 74 ? 2.582 3.346 -0.464 1 98.44 74 SER B CA 1
ATOM 1410 C C . SER B 1 74 ? 3.916 2.758 -0.913 1 98.44 74 SER B C 1
ATOM 1412 O O . SER B 1 74 ? 4.148 2.572 -2.109 1 98.44 74 SER B O 1
ATOM 1414 N N . GLN B 1 75 ? 4.742 2.496 0.05 1 98.12 75 GLN B N 1
ATOM 1415 C CA . GLN B 1 75 ? 6.051 1.943 -0.276 1 98.12 75 GLN B CA 1
ATOM 1416 C C . GLN B 1 75 ? 5.926 0.543 -0.87 1 98.12 75 GLN B C 1
ATOM 1418 O O . GLN B 1 75 ? 6.645 0.195 -1.809 1 98.12 75 GLN B O 1
ATOM 1423 N N . GLY B 1 76 ? 5 -0.274 -0.369 1 97.38 76 GLY B N 1
ATOM 1424 C CA . GLY B 1 76 ? 4.738 -1.582 -0.948 1 97.38 76 GLY B CA 1
ATOM 1425 C C . GLY B 1 76 ? 4.297 -1.516 -2.398 1 97.38 76 GLY B C 1
ATOM 1426 O O . GLY B 1 76 ? 4.816 -2.246 -3.244 1 97.38 76 GLY B O 1
ATOM 1427 N N . THR B 1 77 ? 3.395 -0.632 -2.674 1 97.94 77 THR B N 1
ATOM 1428 C CA . THR B 1 77 ? 2.912 -0.449 -4.039 1 97.94 77 THR B CA 1
ATOM 1429 C C . THR B 1 77 ? 4.027 0.07 -4.941 1 97.94 77 THR B C 1
ATOM 1431 O O . THR B 1 77 ? 4.117 -0.317 -6.109 1 97.94 77 THR B O 1
ATOM 1434 N N . TYR B 1 78 ? 4.836 0.965 -4.426 1 97.62 78 TYR B N 1
ATOM 1435 C CA . TYR B 1 78 ? 6 1.436 -5.172 1 97.62 78 TYR B CA 1
ATOM 1436 C C . TYR B 1 78 ? 6.902 0.272 -5.566 1 97.62 78 TYR B C 1
ATOM 1438 O O . TYR B 1 78 ? 7.297 0.151 -6.73 1 97.62 78 TYR B O 1
ATOM 1446 N N . TYR B 1 79 ? 7.219 -0.614 -4.621 1 96.56 79 TYR B N 1
ATOM 1447 C CA . TYR B 1 79 ? 8.102 -1.74 -4.902 1 96.56 79 TYR B CA 1
ATOM 1448 C C . TYR B 1 79 ? 7.434 -2.732 -5.852 1 96.56 79 TYR B C 1
ATOM 1450 O O . TYR B 1 79 ? 8.102 -3.359 -6.672 1 96.56 79 TYR B O 1
ATOM 1458 N N . LEU B 1 80 ? 6.137 -2.885 -5.758 1 97.62 80 LEU B N 1
ATOM 1459 C CA . LEU B 1 80 ? 5.414 -3.693 -6.734 1 97.62 80 LEU B CA 1
ATOM 1460 C C . LEU B 1 80 ? 5.656 -3.18 -8.148 1 97.62 80 LEU B C 1
ATOM 1462 O O . LEU B 1 80 ? 6.039 -3.947 -9.039 1 97.62 80 LEU B O 1
ATOM 1466 N N . ASN B 1 81 ? 5.496 -1.855 -8.328 1 97.31 81 ASN B N 1
ATOM 1467 C CA . ASN B 1 81 ? 5.684 -1.235 -9.641 1 97.31 81 ASN B CA 1
ATOM 1468 C C . ASN B 1 81 ? 7.117 -1.388 -10.133 1 97.31 81 ASN B C 1
ATOM 1470 O O . ASN B 1 81 ? 7.352 -1.632 -11.312 1 97.31 81 ASN B O 1
ATOM 1474 N N . VAL B 1 82 ? 8.039 -1.185 -9.273 1 95.31 82 VAL B N 1
ATOM 1475 C CA . VAL B 1 82 ? 9.453 -1.318 -9.609 1 95.31 82 VAL B CA 1
ATOM 1476 C C . VAL B 1 82 ? 9.75 -2.756 -10.023 1 95.31 82 VAL B C 1
ATOM 1478 O O . VAL B 1 82 ? 10.43 -2.99 -11.023 1 95.31 82 VAL B O 1
ATOM 1481 N N . ALA B 1 83 ? 9.289 -3.766 -9.273 1 95.12 83 ALA B N 1
ATOM 1482 C CA . ALA B 1 83 ? 9.539 -5.18 -9.547 1 95.12 83 ALA B CA 1
ATOM 1483 C C . ALA B 1 83 ? 8.906 -5.602 -10.867 1 95.12 83 ALA B C 1
ATOM 1485 O O . ALA B 1 83 ? 9.445 -6.453 -11.578 1 95.12 83 ALA B O 1
ATOM 1486 N N . GLU B 1 84 ? 7.746 -5.023 -11.203 1 95.88 84 GLU B N 1
ATOM 1487 C CA . GLU B 1 84 ? 7.074 -5.34 -12.461 1 95.88 84 GLU B CA 1
ATOM 1488 C C . GLU B 1 84 ? 7.891 -4.863 -13.656 1 95.88 84 GLU B C 1
ATOM 1490 O O . GLU B 1 84 ? 7.777 -5.422 -14.75 1 95.88 84 GLU B O 1
ATOM 1495 N N . LYS B 1 85 ? 8.703 -3.857 -13.438 1 93.62 85 LYS B N 1
ATOM 1496 C CA . LYS B 1 85 ? 9.523 -3.301 -14.508 1 93.62 85 LYS B CA 1
ATOM 1497 C C . LYS B 1 85 ? 10.891 -3.977 -14.562 1 93.62 85 LYS B C 1
ATOM 1499 O O . LYS B 1 85 ? 11.523 -4.023 -15.617 1 93.62 85 LYS B O 1
ATOM 1504 N N . ASN B 1 86 ? 11.352 -4.398 -13.375 1 89.62 86 ASN B N 1
ATOM 1505 C CA . ASN B 1 86 ? 12.656 -5.039 -13.266 1 89.62 86 ASN B CA 1
ATOM 1506 C C . ASN B 1 86 ? 12.594 -6.309 -12.422 1 89.62 86 ASN B C 1
ATOM 1508 O O . ASN B 1 86 ? 12.562 -6.238 -11.195 1 89.62 86 ASN B O 1
ATOM 1512 N N . HIS B 1 87 ? 12.711 -7.391 -13.031 1 83.62 87 HIS B N 1
ATOM 1513 C CA . HIS B 1 87 ? 12.523 -8.688 -12.398 1 83.62 87 HIS B CA 1
ATOM 1514 C C . HIS B 1 87 ? 13.578 -8.938 -11.328 1 83.62 87 HIS B C 1
ATOM 1516 O O . HIS B 1 87 ? 13.336 -9.672 -10.367 1 83.62 87 HIS B O 1
ATOM 1522 N N . ASN B 1 88 ? 14.664 -8.227 -11.398 1 82.25 88 ASN B N 1
ATOM 1523 C CA . ASN B 1 88 ? 15.734 -8.438 -10.43 1 82.25 88 ASN B CA 1
ATOM 1524 C C . ASN B 1 88 ? 15.32 -7.973 -9.031 1 82.25 88 ASN B C 1
ATOM 1526 O O . ASN B 1 88 ? 15.961 -8.328 -8.039 1 82.25 88 ASN B O 1
ATOM 1530 N N . ASN B 1 89 ? 14.219 -7.285 -8.898 1 86.31 89 ASN B N 1
ATOM 1531 C CA . ASN B 1 89 ? 13.773 -6.715 -7.629 1 86.31 89 ASN B CA 1
ATOM 1532 C C . ASN B 1 89 ? 12.742 -7.598 -6.945 1 86.31 89 ASN B C 1
ATOM 1534 O O . ASN B 1 89 ? 12.32 -7.312 -5.824 1 86.31 89 ASN B O 1
ATOM 1538 N N . GLU B 1 90 ? 12.391 -8.75 -7.484 1 86.44 90 GLU B N 1
ATOM 1539 C CA . GLU B 1 90 ? 11.289 -9.57 -6.988 1 86.44 90 GLU B CA 1
ATOM 1540 C C . GLU B 1 90 ? 11.625 -10.18 -5.633 1 86.44 90 GLU B C 1
ATOM 1542 O O . GLU B 1 90 ? 10.781 -10.219 -4.734 1 86.44 90 GLU B O 1
ATOM 1547 N N . GLN B 1 91 ? 12.852 -10.617 -5.52 1 84.12 91 GLN B N 1
ATOM 1548 C CA . GLN B 1 91 ? 13.219 -11.203 -4.234 1 84.12 91 GLN B CA 1
ATOM 1549 C C . GLN B 1 91 ? 13.219 -10.148 -3.131 1 84.12 91 GLN B C 1
ATOM 1551 O O . GLN B 1 91 ? 12.828 -10.43 -1.997 1 84.12 91 GLN B O 1
ATOM 1556 N N . PHE B 1 92 ? 13.633 -9.023 -3.443 1 90.12 92 PHE B N 1
ATOM 1557 C CA . PHE B 1 92 ? 13.672 -7.93 -2.486 1 90.12 92 PHE B CA 1
ATOM 1558 C C . PHE B 1 92 ? 12.266 -7.598 -1.984 1 90.12 92 PHE B C 1
ATOM 1560 O O . PHE B 1 92 ? 12.055 -7.457 -0.779 1 90.12 92 PHE B O 1
ATOM 1567 N N . ILE B 1 93 ? 11.359 -7.555 -2.861 1 94.44 93 ILE B N 1
ATOM 1568 C CA . ILE B 1 93 ? 10.031 -7.066 -2.49 1 94.44 93 ILE B CA 1
ATOM 1569 C C . ILE B 1 93 ? 9.344 -8.078 -1.578 1 94.44 93 ILE B C 1
ATOM 1571 O O . ILE B 1 93 ? 8.633 -7.699 -0.647 1 94.44 93 ILE B O 1
ATOM 1575 N N . TYR B 1 94 ? 9.523 -9.375 -1.809 1 95.44 94 TYR B N 1
ATOM 1576 C CA . TYR B 1 94 ? 8.93 -10.375 -0.925 1 95.44 94 TYR B CA 1
ATOM 1577 C C . TYR B 1 94 ? 9.438 -10.203 0.503 1 95.44 94 TYR B C 1
ATOM 1579 O O . TYR B 1 94 ? 8.648 -10.164 1.447 1 95.44 94 TYR B O 1
ATOM 1587 N N . GLY B 1 95 ? 10.789 -10.141 0.595 1 94.44 95 GLY B N 1
ATOM 1588 C CA . GLY B 1 95 ? 11.375 -9.953 1.913 1 94.44 95 GLY B CA 1
ATOM 1589 C C . GLY B 1 95 ? 10.93 -8.672 2.588 1 94.44 95 GLY B C 1
ATOM 1590 O O . GLY B 1 95 ? 10.695 -8.648 3.799 1 94.44 95 GLY B O 1
ATOM 1591 N N . TRP B 1 96 ? 10.789 -7.66 1.809 1 95.56 96 TRP B N 1
ATOM 1592 C CA . TRP B 1 96 ? 10.391 -6.367 2.355 1 95.56 96 TRP B CA 1
ATOM 1593 C C . TRP B 1 96 ? 8.961 -6.422 2.896 1 95.56 96 TRP B C 1
ATOM 1595 O O . TRP B 1 96 ? 8.703 -6.004 4.027 1 95.56 96 TRP B O 1
ATOM 1605 N N . ILE B 1 97 ? 7.988 -6.949 2.117 1 96.12 97 ILE B N 1
ATOM 1606 C CA . ILE B 1 97 ? 6.602 -7.055 2.559 1 96.12 97 ILE B CA 1
ATOM 1607 C C . ILE B 1 97 ? 6.527 -7.891 3.832 1 96.12 97 ILE B C 1
ATOM 1609 O O . ILE B 1 97 ? 5.832 -7.523 4.785 1 96.12 97 ILE B O 1
ATOM 1613 N N . LYS B 1 98 ? 7.238 -8.977 3.873 1 94.5 98 LYS B N 1
ATOM 1614 C CA . LYS B 1 98 ? 7.254 -9.898 5.008 1 94.5 98 LYS B CA 1
ATOM 1615 C C . LYS B 1 98 ? 7.668 -9.18 6.289 1 94.5 98 LYS B C 1
ATOM 1617 O O . LYS B 1 98 ? 7.051 -9.367 7.34 1 94.5 98 LYS B O 1
ATOM 1622 N N . ASN B 1 99 ? 8.57 -8.242 6.227 1 92.75 99 ASN B N 1
ATOM 1623 C CA . ASN B 1 99 ? 9.227 -7.723 7.426 1 92.75 99 ASN B CA 1
ATOM 1624 C C . ASN B 1 99 ? 8.719 -6.328 7.781 1 92.75 99 ASN B C 1
ATOM 1626 O O . ASN B 1 99 ? 8.852 -5.891 8.93 1 92.75 99 ASN B O 1
ATOM 1630 N N . ARG B 1 100 ? 8.141 -5.547 6.859 1 86.81 100 ARG B N 1
ATOM 1631 C CA . ARG B 1 100 ? 7.879 -4.129 7.09 1 86.81 100 ARG B CA 1
ATOM 1632 C C . ARG B 1 100 ? 6.379 -3.854 7.164 1 86.81 100 ARG B C 1
ATOM 1634 O O . ARG B 1 100 ? 5.961 -2.805 7.656 1 86.81 100 ARG B O 1
ATOM 1641 N N . VAL B 1 101 ? 5.594 -4.742 6.613 1 79.81 101 VAL B N 1
ATOM 1642 C CA . VAL B 1 101 ? 4.156 -4.539 6.734 1 79.81 101 VAL B CA 1
ATOM 1643 C C . VAL B 1 101 ? 3.611 -5.367 7.895 1 79.81 101 VAL B C 1
ATOM 1645 O O . VAL B 1 101 ? 3.684 -6.598 7.875 1 79.81 101 VAL B O 1
ATOM 1648 N N . THR B 1 102 ? 3.5 -4.781 9.133 1 70.5 102 THR B N 1
ATOM 1649 C CA . THR B 1 102 ? 3.098 -5.512 10.328 1 70.5 102 THR B CA 1
ATOM 1650 C C . THR B 1 102 ? 1.766 -4.988 10.859 1 70.5 102 THR B C 1
ATOM 1652 O O . THR B 1 102 ? 1.438 -3.814 10.68 1 70.5 102 THR B O 1
#

Sequence (204 aa):
VSFELCDAAVNIGAYHPSAWLQRWLNVFNHEGKRYPDIHVDGNIGPRTLAALEHYLAWRGQEGEAVLVKALNCSQGTYYLNVAEKNHNNEQFIYGWIKNRVTVSFELCDAAVNIGAYHPSAWLQRWLNVFNHEGKRYPDIHVDGNIGPRTLAALEHYLAWRGQEGEAVLVKALNCSQGTYYLNVAEKNHNNEQFIYGWIKNRVT

InterPro domains:
  IPR018537 Peptidoglycan binding domain [PF09374] (16-101)
  IPR023346 Lysozyme-like domain superfamily [SSF53955] (2-101)

Foldseek 3Di:
DVVLQVVLCVVPNQQQLQLLLLVVLQVQCVVCPQHHRDDRGSDDDPNSVVSVVSQCVVCPPVSVVVSQLSSLVSSLVVLVVVCVVPVVSVVVSVVCCVPRND/DVVLQVVLCVVPNQQQLQLLLLVVLQVQCVVCPQHHRDDRGSDDDPNSVVSVVSQCVVCPPVSVVVSQLSSVVSSLVVLVVVCVVPVVSVVVSVVCCVPRND

Radius of gyration: 17.13 Å; Cα contacts (8 Å, |Δi|>4): 252; chains: 2; bounding box: 36×49×37 Å

pLDDT: mean 96.11, std 4.53, range [70.5, 98.94]

Organism: NCBI:txid436295